Protein AF-A0A835MKN8-F1 (afdb_monomer_lite)

InterPro domains:
  IPR001580 Calreticulin/calnexin [PF00262] (221-288)
  IPR001580 Calreticulin/calnexin [PR00626] (231-253)
  IPR001580 Calreticulin/calnexin [PR00626] (269-288)
  IPR001580 Calreticulin/calnexin [PTHR11073] (221-288)
  IPR009033 Calreticulin/calnexin, P domain superfamily [G3DSA:2.10.250.10] (163-289)
  IPR009033 Calreticulin/calnexin, P domain superfamily [SSF63887] (222-288)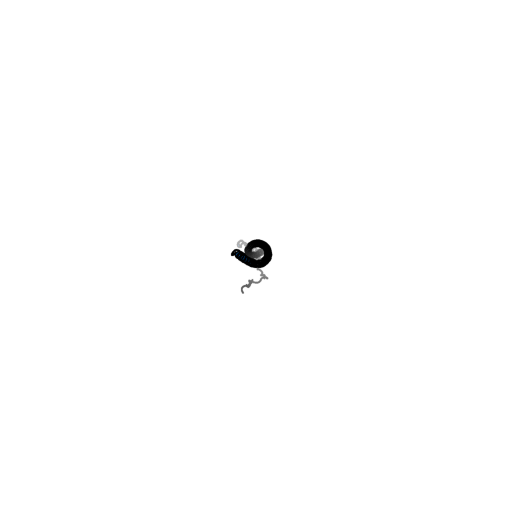

Structure (mmCIF, N/CA/C/O backbone):
data_AF-A0A835MKN8-F1
#
_entry.id   AF-A0A835MKN8-F1
#
loop_
_atom_site.group_PDB
_atom_site.id
_atom_site.type_symbol
_atom_site.label_atom_id
_atom_site.label_alt_id
_atom_site.label_comp_id
_atom_site.label_asym_id
_atom_site.label_entity_id
_atom_site.label_seq_id
_atom_site.pdbx_PDB_ins_code
_atom_site.Cartn_x
_atom_site.Cartn_y
_atom_site.Cartn_z
_atom_site.occupancy
_atom_site.B_iso_or_equiv
_atom_site.auth_seq_id
_atom_site.auth_comp_id
_atom_site.auth_asym_id
_atom_site.auth_atom_id
_atom_site.pdbx_PDB_model_num
ATOM 1 N N . MET A 1 1 ? 114.575 -7.502 -146.229 1.00 46.66 1 MET A N 1
ATOM 2 C CA . MET A 1 1 ? 113.787 -6.776 -145.218 1.00 46.66 1 MET A CA 1
ATOM 3 C C . MET A 1 1 ? 112.318 -7.205 -145.349 1.00 46.66 1 MET A C 1
ATOM 5 O O . MET A 1 1 ? 111.512 -6.412 -145.786 1.00 46.66 1 MET A O 1
ATOM 9 N N . LYS A 1 2 ? 111.875 -8.463 -145.201 1.00 49.78 2 LYS A N 1
ATOM 10 C CA . LYS A 1 2 ? 112.121 -9.486 -144.166 1.00 49.78 2 LYS A CA 1
ATOM 11 C C . LYS A 1 2 ? 112.073 -8.911 -142.747 1.00 49.78 2 LYS A C 1
ATOM 13 O O . LYS A 1 2 ? 113.048 -8.293 -142.332 1.00 49.78 2 LYS A O 1
ATOM 18 N N . LYS A 1 3 ? 110.995 -9.257 -142.036 1.00 49.88 3 LYS A N 1
ATOM 19 C CA . LYS A 1 3 ? 110.943 -9.537 -140.593 1.00 49.88 3 LYS A CA 1
ATOM 20 C C . LYS A 1 3 ? 110.836 -8.393 -139.573 1.00 49.88 3 LYS A C 1
ATOM 22 O O . LYS A 1 3 ? 110.810 -8.720 -138.404 1.00 49.88 3 LYS A O 1
ATOM 27 N N . ALA A 1 4 ? 110.739 -7.116 -139.963 1.00 48.16 4 ALA A N 1
ATOM 28 C CA . ALA A 1 4 ? 110.660 -6.009 -138.987 1.00 48.16 4 ALA A CA 1
ATOM 29 C C . ALA A 1 4 ? 109.377 -5.148 -139.022 1.00 48.16 4 ALA A C 1
ATOM 31 O O . ALA A 1 4 ? 109.157 -4.407 -138.076 1.00 48.16 4 ALA A O 1
ATOM 32 N N . SER A 1 5 ? 108.523 -5.222 -140.056 1.00 44.31 5 SER A N 1
ATOM 33 C CA . SER A 1 5 ? 107.293 -4.394 -140.111 1.00 44.31 5 SER A CA 1
ATOM 34 C C . SER A 1 5 ? 105.990 -5.196 -140.113 1.00 44.31 5 SER A C 1
ATOM 36 O O . SER A 1 5 ? 104.979 -4.689 -139.648 1.00 44.31 5 SER A O 1
ATOM 38 N N . GLU A 1 6 ? 106.005 -6.461 -140.553 1.00 50.16 6 GLU A N 1
ATOM 39 C CA . GLU A 1 6 ? 104.864 -7.375 -140.358 1.00 50.16 6 GLU A CA 1
ATOM 40 C C . GLU A 1 6 ? 104.667 -7.706 -138.870 1.00 50.16 6 GLU A C 1
ATOM 42 O O . GLU A 1 6 ? 103.528 -7.808 -138.447 1.00 50.16 6 GLU A O 1
ATOM 47 N N . GLU A 1 7 ? 105.739 -7.729 -138.061 1.00 49.19 7 GLU A N 1
ATOM 48 C CA . GLU A 1 7 ? 105.663 -7.756 -136.585 1.00 49.19 7 GLU A CA 1
ATOM 49 C C . GLU A 1 7 ? 105.171 -6.417 -135.985 1.00 49.19 7 GLU A C 1
ATOM 51 O O . GLU A 1 7 ? 104.648 -6.408 -134.876 1.00 49.19 7 GLU A O 1
ATOM 56 N N . CYS A 1 8 ? 105.280 -5.293 -136.714 1.00 45.94 8 CYS A N 1
ATOM 57 C CA . CYS A 1 8 ? 104.763 -3.982 -136.289 1.00 45.94 8 CYS A CA 1
ATOM 58 C C . CYS A 1 8 ? 103.252 -3.860 -136.545 1.00 45.94 8 CYS A C 1
ATOM 60 O O . CYS A 1 8 ? 102.532 -3.398 -135.670 1.00 45.94 8 CYS A O 1
ATOM 62 N N . HIS A 1 9 ? 102.756 -4.349 -137.687 1.00 48.44 9 HIS A N 1
ATOM 63 C CA . HIS A 1 9 ? 101.322 -4.316 -138.000 1.00 48.44 9 HIS A CA 1
ATOM 64 C C . HIS A 1 9 ? 100.514 -5.410 -137.288 1.00 48.44 9 HIS A C 1
ATOM 66 O O . HIS A 1 9 ? 99.382 -5.151 -136.901 1.00 48.44 9 HIS A O 1
ATOM 72 N N . THR A 1 10 ? 101.084 -6.592 -137.011 1.00 50.09 10 THR A N 1
ATOM 73 C CA . THR A 1 10 ? 100.416 -7.582 -136.141 1.00 50.09 10 THR A CA 1
ATOM 74 C C . THR A 1 10 ? 100.404 -7.140 -134.680 1.00 50.09 10 THR A C 1
ATOM 76 O O . THR A 1 10 ? 99.434 -7.405 -133.984 1.00 50.09 10 THR A O 1
ATOM 79 N N . SER A 1 11 ? 101.432 -6.414 -134.221 1.00 52.75 11 SER A N 1
ATOM 80 C CA . SER A 1 11 ? 101.431 -5.787 -132.893 1.00 52.75 11 SER A CA 1
ATOM 81 C C . SER A 1 11 ? 100.442 -4.617 -132.795 1.00 52.75 11 SER A C 1
ATOM 83 O O . SER A 1 11 ? 99.900 -4.397 -131.715 1.00 52.75 11 SER A O 1
ATOM 85 N N . GLU A 1 12 ? 100.211 -3.862 -133.876 1.00 56.34 12 GLU A N 1
ATOM 86 C CA . GLU A 1 12 ? 99.210 -2.783 -133.927 1.00 56.34 12 GLU A CA 1
ATOM 87 C C . GLU A 1 12 ? 97.776 -3.326 -134.007 1.00 56.34 12 GLU A C 1
ATOM 89 O O . GLU A 1 12 ? 96.928 -2.866 -133.250 1.00 56.34 12 GLU A O 1
ATOM 94 N N . ASP A 1 13 ? 97.502 -4.347 -134.824 1.00 60.56 13 ASP A N 1
ATOM 95 C CA . ASP A 1 13 ? 96.165 -4.957 -134.927 1.00 60.56 13 ASP A CA 1
ATOM 96 C C . ASP A 1 13 ? 95.780 -5.747 -133.662 1.00 60.56 13 ASP A C 1
ATOM 98 O O . ASP A 1 13 ? 94.630 -5.697 -133.219 1.00 60.56 13 ASP A O 1
ATOM 102 N N . GLU A 1 14 ? 96.732 -6.442 -133.026 1.00 66.00 14 GLU A N 1
ATOM 103 C CA . GLU A 1 14 ? 96.507 -7.067 -131.714 1.00 66.00 14 GLU A CA 1
ATOM 104 C C . GLU A 1 14 ? 96.304 -6.015 -130.612 1.00 66.00 14 GLU A C 1
ATOM 106 O O . GLU A 1 14 ? 95.504 -6.235 -129.701 1.00 66.00 14 GLU A O 1
ATOM 111 N N . SER A 1 15 ? 96.954 -4.849 -130.720 1.00 61.84 15 SER A N 1
ATOM 112 C CA . SER A 1 15 ? 96.739 -3.714 -129.814 1.00 61.84 15 SER A CA 1
ATOM 113 C C . SER A 1 15 ? 95.360 -3.078 -130.002 1.00 61.84 15 SER A C 1
ATOM 115 O O . SER A 1 15 ? 94.685 -2.815 -129.009 1.00 61.84 15 SER A O 1
ATOM 117 N N . ILE A 1 16 ? 94.910 -2.869 -131.244 1.00 69.62 16 ILE A N 1
ATOM 118 C CA . ILE A 1 16 ? 93.585 -2.303 -131.556 1.00 69.62 16 ILE A CA 1
ATOM 119 C C . ILE A 1 16 ? 92.481 -3.245 -131.076 1.00 69.62 16 ILE A C 1
ATOM 121 O O . ILE A 1 16 ? 91.539 -2.810 -130.421 1.00 69.62 16 ILE A O 1
ATOM 125 N N . LYS A 1 17 ? 92.616 -4.553 -131.317 1.00 74.81 17 LYS A N 1
ATOM 126 C CA . LYS A 1 17 ? 91.633 -5.541 -130.862 1.00 74.81 17 LYS A CA 1
ATOM 127 C C . LYS A 1 17 ? 91.570 -5.648 -129.338 1.00 74.81 17 LYS A C 1
ATOM 129 O O . LYS A 1 17 ? 90.487 -5.759 -128.774 1.00 74.81 17 LYS A O 1
ATOM 134 N N . ALA A 1 18 ? 92.717 -5.568 -128.662 1.00 75.81 18 ALA A N 1
ATOM 135 C CA . ALA A 1 18 ? 92.761 -5.499 -127.204 1.00 75.81 18 ALA A CA 1
ATOM 136 C C . ALA A 1 18 ? 92.119 -4.208 -126.662 1.00 75.81 18 ALA A C 1
ATOM 138 O O . ALA A 1 18 ? 91.500 -4.236 -125.598 1.00 75.81 18 ALA A O 1
ATOM 139 N N . GLU A 1 19 ? 92.236 -3.091 -127.386 1.00 73.94 19 GLU A N 1
ATOM 140 C CA . GLU A 1 19 ? 91.622 -1.807 -127.032 1.00 73.94 19 GLU A CA 1
ATOM 141 C C . GLU A 1 19 ? 90.098 -1.810 -127.257 1.00 73.94 19 GLU A C 1
ATOM 143 O O . GLU A 1 19 ? 89.351 -1.336 -126.397 1.00 73.94 19 GLU A O 1
ATOM 148 N N . GLU A 1 20 ? 89.619 -2.421 -128.344 1.00 79.12 20 GLU A N 1
ATOM 149 C CA . GLU A 1 20 ? 88.193 -2.639 -128.625 1.00 79.12 20 GLU A CA 1
ATOM 150 C C . GLU A 1 20 ? 87.549 -3.605 -127.622 1.00 79.12 20 GLU A C 1
ATOM 152 O O . GLU A 1 20 ? 86.511 -3.282 -127.042 1.00 79.12 20 GLU A O 1
ATOM 157 N N . ASP A 1 21 ? 88.190 -4.741 -127.330 1.00 81.75 21 ASP A N 1
ATOM 158 C CA . ASP A 1 21 ? 87.720 -5.682 -126.310 1.00 81.75 21 ASP A CA 1
ATOM 159 C C . ASP A 1 21 ? 87.693 -5.007 -124.927 1.00 81.75 21 ASP A C 1
ATOM 161 O O . ASP A 1 21 ? 86.718 -5.139 -124.182 1.00 81.75 21 ASP A O 1
ATOM 165 N N . ALA A 1 22 ? 88.717 -4.219 -124.577 1.00 81.69 22 ALA A N 1
ATOM 166 C CA . ALA A 1 22 ? 88.730 -3.441 -123.338 1.00 81.69 22 ALA A CA 1
ATOM 167 C C . ALA A 1 22 ? 87.601 -2.396 -123.293 1.00 81.69 22 ALA A C 1
ATOM 169 O O . ALA A 1 22 ? 86.980 -2.210 -122.241 1.00 81.69 22 ALA A O 1
ATOM 170 N N . ALA A 1 23 ? 87.295 -1.739 -124.416 1.00 83.06 23 ALA A N 1
ATOM 171 C CA . ALA A 1 23 ? 86.184 -0.798 -124.531 1.00 83.06 23 ALA A CA 1
ATOM 172 C C . ALA A 1 23 ? 84.820 -1.498 -124.404 1.00 83.06 23 ALA A C 1
ATOM 174 O O . ALA A 1 23 ? 83.933 -0.990 -123.711 1.00 83.06 23 ALA A O 1
ATOM 175 N N . GLU A 1 24 ? 84.656 -2.685 -124.989 1.00 84.44 24 GLU A N 1
ATOM 176 C CA . GLU A 1 24 ? 83.456 -3.507 -124.831 1.00 84.44 24 GLU A CA 1
ATOM 177 C C . GLU A 1 24 ? 83.260 -3.979 -123.389 1.00 84.44 24 GLU A C 1
ATOM 179 O O . GLU A 1 24 ? 82.151 -3.896 -122.854 1.00 84.44 24 GLU A O 1
ATOM 184 N N . TRP A 1 25 ? 84.317 -4.473 -122.740 1.00 89.38 25 TRP A N 1
ATOM 185 C CA . TRP A 1 25 ? 84.266 -4.882 -121.337 1.00 89.38 25 TRP A CA 1
ATOM 186 C C . TRP A 1 25 ? 83.960 -3.703 -120.427 1.00 89.38 25 TRP A C 1
ATOM 188 O O . TRP A 1 25 ? 83.151 -3.841 -119.511 1.00 89.38 25 TRP A O 1
ATOM 198 N N . LYS A 1 26 ? 84.531 -2.531 -120.713 1.00 90.19 26 LYS A N 1
ATOM 199 C CA . LYS A 1 26 ? 84.214 -1.291 -120.009 1.00 90.19 26 LYS A CA 1
ATOM 200 C C . LYS A 1 26 ? 82.749 -0.897 -120.192 1.00 90.19 26 LYS A C 1
ATOM 202 O O . LYS A 1 26 ? 82.091 -0.601 -119.205 1.00 90.19 26 LYS A O 1
ATOM 207 N N . TRP A 1 27 ? 82.201 -0.965 -121.404 1.00 91.12 27 TRP A N 1
ATOM 208 C CA . TRP A 1 27 ? 80.787 -0.660 -121.655 1.00 91.12 27 TRP A CA 1
ATOM 209 C C . TRP A 1 27 ? 79.835 -1.660 -120.979 1.00 91.12 27 TRP A C 1
ATOM 211 O O . TRP A 1 27 ? 78.861 -1.248 -120.344 1.00 91.12 27 TRP A O 1
ATOM 221 N N . LYS A 1 28 ? 80.128 -2.967 -121.051 1.00 90.50 28 LYS A N 1
ATOM 222 C CA . LYS A 1 28 ? 79.367 -4.027 -120.358 1.00 90.50 28 LYS A CA 1
ATOM 223 C C . LYS A 1 28 ? 79.435 -3.848 -118.840 1.00 90.50 28 LYS A C 1
ATOM 225 O O . LYS A 1 28 ? 78.413 -3.960 -118.166 1.00 90.50 28 LYS A O 1
ATOM 230 N N . TYR A 1 29 ? 80.613 -3.518 -118.312 1.00 90.06 29 TYR A N 1
ATOM 231 C CA . TYR A 1 29 ? 80.810 -3.177 -116.906 1.00 90.06 29 TYR A CA 1
ATOM 232 C C . TYR A 1 29 ? 80.009 -1.929 -116.520 1.00 90.06 29 TYR A C 1
ATOM 234 O O . TYR A 1 29 ? 79.271 -1.964 -115.542 1.00 90.06 29 TYR A O 1
ATOM 242 N N . ASP A 1 30 ? 80.060 -0.864 -117.318 1.00 90.50 30 ASP A N 1
ATOM 243 C CA . ASP A 1 30 ? 79.319 0.375 -117.072 1.00 90.50 30 ASP A CA 1
ATOM 244 C C . ASP A 1 30 ? 77.797 0.155 -117.105 1.00 90.50 30 ASP A C 1
ATOM 246 O O . ASP A 1 30 ? 77.065 0.768 -116.324 1.00 90.50 30 ASP A O 1
ATOM 250 N N . ILE A 1 31 ? 77.294 -0.734 -117.972 1.00 90.81 31 ILE A N 1
ATOM 251 C CA . ILE A 1 31 ? 75.887 -1.163 -117.969 1.00 90.81 31 ILE A CA 1
ATOM 252 C C . ILE A 1 31 ? 75.557 -1.951 -116.708 1.00 90.81 31 ILE A C 1
ATOM 254 O O . ILE A 1 31 ? 74.609 -1.584 -116.017 1.00 90.81 31 ILE A O 1
ATOM 258 N N . ALA A 1 32 ? 76.340 -2.975 -116.372 1.00 90.38 32 ALA A N 1
ATOM 259 C CA . ALA A 1 32 ? 76.108 -3.793 -115.186 1.00 90.38 32 ALA A CA 1
ATOM 260 C C . ALA A 1 32 ? 76.163 -2.951 -113.899 1.00 90.38 32 ALA A C 1
ATOM 262 O O . ALA A 1 32 ? 75.318 -3.099 -113.017 1.00 90.38 32 ALA A O 1
ATOM 263 N N . VAL A 1 33 ? 77.097 -2.001 -113.800 1.00 92.50 33 VAL A N 1
ATOM 264 C CA . VAL A 1 33 ? 77.178 -1.035 -112.694 1.00 92.50 33 VAL A CA 1
ATOM 265 C C . VAL A 1 33 ? 75.938 -0.142 -112.656 1.00 92.50 33 VAL A C 1
ATOM 267 O O . VAL A 1 33 ? 75.388 0.105 -111.585 1.00 92.50 33 VAL A O 1
ATOM 270 N N . ARG A 1 34 ? 75.446 0.331 -113.806 1.00 90.75 34 ARG A N 1
ATOM 271 C CA . ARG A 1 34 ? 74.228 1.153 -113.864 1.00 90.75 34 ARG A CA 1
ATOM 272 C C . ARG A 1 34 ? 72.979 0.367 -113.465 1.00 90.75 34 ARG A C 1
ATOM 274 O O . ARG A 1 34 ? 72.159 0.889 -112.715 1.00 90.75 34 ARG A O 1
ATOM 281 N N . GLU A 1 35 ? 72.837 -0.869 -113.928 1.00 92.50 35 GLU A N 1
ATOM 282 C CA . GLU A 1 35 ? 71.707 -1.747 -113.606 1.00 92.50 35 GLU A CA 1
ATOM 283 C C . GLU A 1 35 ? 71.718 -2.184 -112.142 1.00 92.50 35 GLU A C 1
ATOM 285 O O . GLU A 1 35 ? 70.685 -2.117 -111.478 1.00 92.50 35 GLU A O 1
ATOM 290 N N . THR A 1 36 ? 72.881 -2.556 -111.604 1.00 90.75 36 THR A N 1
ATOM 291 C CA . THR A 1 36 ? 73.035 -2.881 -110.176 1.00 90.75 36 THR A CA 1
ATOM 292 C C . THR A 1 36 ? 72.774 -1.664 -109.298 1.00 90.75 36 THR A C 1
ATOM 294 O O . THR A 1 36 ? 72.072 -1.785 -108.295 1.00 90.75 36 THR A O 1
ATOM 297 N N . LYS A 1 37 ? 73.235 -0.472 -109.698 1.00 94.25 37 LYS A N 1
ATOM 298 C CA . LYS A 1 37 ? 72.910 0.787 -109.015 1.00 94.25 37 LYS A CA 1
ATOM 299 C C . LYS A 1 37 ? 71.408 1.080 -109.052 1.00 94.25 37 LYS A C 1
ATOM 301 O O . LYS A 1 37 ? 70.838 1.401 -108.015 1.00 94.25 37 LYS A O 1
ATOM 306 N N . ALA A 1 38 ? 70.753 0.909 -110.201 1.00 91.62 38 ALA A N 1
ATOM 307 C CA . ALA A 1 38 ? 69.307 1.095 -110.334 1.00 91.62 38 ALA A CA 1
ATOM 308 C C . ALA A 1 38 ? 68.500 0.054 -109.535 1.00 91.62 38 ALA A C 1
ATOM 310 O O . ALA A 1 38 ? 67.452 0.374 -108.975 1.00 91.62 38 ALA A O 1
ATOM 311 N N . ALA A 1 39 ? 68.972 -1.193 -109.457 1.00 91.62 39 ALA A N 1
ATOM 312 C CA . ALA A 1 39 ? 68.369 -2.234 -108.630 1.00 91.62 39 ALA A CA 1
ATOM 313 C C . ALA A 1 39 ? 68.530 -1.923 -107.135 1.00 91.62 39 ALA A C 1
ATOM 315 O O . ALA A 1 39 ? 67.555 -2.009 -106.393 1.00 91.62 39 ALA A O 1
ATOM 316 N N . LEU A 1 40 ? 69.721 -1.493 -106.708 1.00 92.94 40 LEU A N 1
ATOM 317 C CA . LEU A 1 40 ? 69.994 -1.080 -105.331 1.00 92.94 40 LEU A CA 1
ATOM 318 C C . LEU A 1 40 ? 69.137 0.124 -104.930 1.00 92.94 40 LEU A C 1
ATOM 320 O O . LEU A 1 40 ? 68.564 0.125 -103.847 1.00 92.94 40 LEU A O 1
ATOM 324 N N . GLU A 1 41 ? 68.976 1.107 -105.816 1.00 93.19 41 GLU A N 1
ATOM 325 C CA . GLU A 1 41 ? 68.104 2.262 -105.593 1.00 93.19 41 GLU A CA 1
ATOM 326 C C . GLU A 1 41 ? 66.625 1.858 -105.485 1.00 93.19 41 GLU A C 1
ATOM 328 O O . GLU A 1 41 ? 65.920 2.315 -104.588 1.00 93.19 41 GLU A O 1
ATOM 333 N N . LYS A 1 42 ? 66.140 0.941 -106.334 1.00 93.62 42 LYS A N 1
ATOM 334 C CA . LYS A 1 42 ? 64.782 0.381 -106.202 1.00 93.62 42 LYS A CA 1
ATOM 335 C C . LYS A 1 42 ? 64.594 -0.358 -104.878 1.00 93.62 42 LYS A C 1
ATOM 337 O O . LYS A 1 42 ? 63.565 -0.168 -104.237 1.00 93.62 42 LYS A O 1
ATOM 342 N N . VAL A 1 43 ? 65.568 -1.168 -104.462 1.00 93.31 43 VAL A N 1
ATOM 343 C CA . VAL A 1 43 ? 65.533 -1.884 -103.177 1.00 93.31 43 VAL A CA 1
ATOM 344 C C . VAL A 1 43 ? 65.540 -0.898 -102.008 1.00 93.31 43 VAL A C 1
ATOM 346 O O . VAL A 1 43 ? 64.722 -1.041 -101.106 1.00 93.31 43 VAL A O 1
ATOM 349 N N . ALA A 1 44 ? 66.381 0.138 -102.046 1.00 92.62 44 ALA A N 1
ATOM 350 C CA . ALA A 1 44 ? 66.415 1.187 -101.029 1.00 92.62 44 ALA A CA 1
ATOM 351 C C . ALA A 1 44 ? 65.079 1.944 -100.944 1.00 92.62 44 ALA A C 1
ATOM 353 O O . ALA A 1 44 ? 64.551 2.128 -99.851 1.00 92.62 44 ALA A O 1
ATOM 354 N N . ASN A 1 45 ? 64.483 2.295 -102.087 1.00 92.62 45 ASN A N 1
ATOM 355 C CA . ASN A 1 45 ? 63.177 2.955 -102.150 1.00 92.62 45 ASN A CA 1
ATOM 356 C C . ASN A 1 45 ? 62.043 2.066 -101.615 1.00 92.62 45 ASN A C 1
ATOM 358 O O . ASN A 1 45 ? 61.137 2.555 -100.940 1.00 92.62 45 ASN A O 1
ATOM 362 N N . VAL A 1 46 ? 62.066 0.762 -101.915 1.00 93.50 46 VAL A N 1
ATOM 363 C CA . VAL A 1 46 ? 61.102 -0.199 -101.357 1.00 93.50 46 VAL A CA 1
ATOM 364 C C . VAL A 1 46 ? 61.294 -0.317 -99.847 1.00 93.50 46 VAL A C 1
ATOM 366 O O . VAL A 1 46 ? 60.311 -0.203 -99.125 1.00 93.50 46 VAL A O 1
ATOM 369 N N . GLN A 1 47 ? 62.534 -0.452 -99.370 1.00 94.19 47 GLN A N 1
ATOM 370 C CA . GLN A 1 47 ? 62.840 -0.523 -97.941 1.00 94.19 47 GLN A CA 1
ATOM 371 C C . GLN A 1 47 ? 62.401 0.745 -97.196 1.00 94.19 47 GLN A C 1
ATOM 373 O O . GLN A 1 47 ? 61.845 0.672 -96.103 1.00 94.19 47 GLN A O 1
ATOM 378 N N . GLU A 1 48 ? 62.623 1.921 -97.782 1.00 93.19 48 GLU A N 1
ATOM 379 C CA . GLU A 1 48 ? 62.190 3.190 -97.204 1.00 93.19 48 GLU A CA 1
ATOM 380 C C . GLU A 1 48 ? 60.659 3.266 -97.120 1.00 93.19 48 GLU A C 1
ATOM 382 O O . GLU A 1 48 ? 60.119 3.679 -96.094 1.00 93.19 48 GLU A O 1
ATOM 387 N N . ARG A 1 49 ? 59.944 2.824 -98.164 1.00 93.38 49 ARG A N 1
ATOM 388 C CA . ARG A 1 49 ? 58.475 2.745 -98.150 1.00 93.38 49 ARG A CA 1
ATOM 389 C C . ARG A 1 49 ? 57.967 1.774 -97.092 1.00 93.38 49 ARG A C 1
ATOM 391 O O . ARG A 1 49 ? 57.088 2.153 -96.326 1.00 93.38 49 ARG A O 1
ATOM 398 N N . THR A 1 50 ? 58.538 0.573 -96.999 1.00 93.19 50 THR A N 1
ATOM 399 C CA . THR A 1 50 ? 58.133 -0.401 -95.977 1.00 93.19 50 THR A CA 1
ATOM 400 C C . THR A 1 50 ? 58.413 0.117 -94.572 1.00 93.19 50 THR A C 1
ATOM 402 O O . THR A 1 50 ? 57.554 -0.017 -93.711 1.00 93.19 50 THR A O 1
ATOM 405 N N . ASN A 1 51 ? 59.556 0.777 -94.349 1.00 94.50 51 ASN A N 1
ATOM 406 C CA . ASN A 1 51 ? 59.885 1.386 -93.058 1.00 94.50 51 ASN A CA 1
ATOM 407 C C . ASN A 1 51 ? 58.901 2.508 -92.688 1.00 94.50 51 ASN A C 1
ATOM 409 O O . ASN A 1 51 ? 58.492 2.624 -91.535 1.00 94.50 51 ASN A O 1
ATOM 413 N N . LYS A 1 52 ? 58.496 3.334 -93.661 1.00 95.69 52 LYS A N 1
ATOM 414 C CA . LYS A 1 52 ? 57.469 4.367 -93.454 1.00 95.69 52 LYS A CA 1
ATOM 415 C C . LYS A 1 52 ? 56.116 3.745 -93.114 1.00 95.69 52 LYS A C 1
ATOM 417 O O . LYS A 1 52 ? 55.462 4.198 -92.183 1.00 95.69 52 LYS A O 1
ATOM 422 N N . GLU A 1 53 ? 55.706 2.701 -93.831 1.00 94.25 53 GLU A N 1
ATOM 423 C CA . GLU A 1 53 ? 54.459 1.985 -93.544 1.00 94.25 53 GLU A CA 1
ATOM 424 C C . GLU A 1 53 ? 54.472 1.321 -92.158 1.00 94.25 53 GLU A C 1
ATOM 426 O O . GLU A 1 53 ? 53.463 1.379 -91.455 1.00 94.25 53 GLU A O 1
ATOM 431 N N . THR A 1 54 ? 55.591 0.727 -91.726 1.00 93.56 54 THR A N 1
ATOM 432 C CA . THR A 1 54 ? 55.716 0.170 -90.368 1.00 93.56 54 THR A CA 1
ATOM 433 C C . THR A 1 54 ? 55.676 1.260 -89.308 1.00 93.56 54 THR A C 1
ATOM 435 O O . THR A 1 54 ? 54.954 1.100 -88.329 1.00 93.56 54 THR A O 1
ATOM 438 N N . GLN A 1 55 ? 56.362 2.387 -89.529 1.00 95.50 55 GLN A N 1
ATOM 439 C CA . GLN A 1 55 ? 56.340 3.523 -88.606 1.00 95.50 55 GLN A CA 1
ATOM 440 C C . GLN A 1 55 ? 54.918 4.064 -88.426 1.00 95.50 55 GLN A C 1
ATOM 442 O O . GLN A 1 55 ? 54.469 4.224 -87.300 1.00 95.50 55 GLN A O 1
ATOM 447 N N . LEU A 1 56 ? 54.168 4.253 -89.517 1.00 95.50 56 LEU A N 1
ATOM 448 C CA . LEU A 1 56 ? 52.777 4.716 -89.451 1.00 95.50 56 LEU A CA 1
ATOM 449 C C . LEU A 1 56 ? 51.867 3.744 -88.689 1.00 95.50 56 LEU A C 1
ATOM 451 O O . LEU A 1 56 ? 50.986 4.182 -87.954 1.00 95.50 56 LEU A O 1
ATOM 455 N N . ARG A 1 57 ? 52.068 2.428 -88.847 1.00 95.12 57 ARG A N 1
ATOM 456 C CA . ARG A 1 57 ? 51.318 1.421 -88.078 1.00 95.12 57 ARG A CA 1
ATOM 457 C C . ARG A 1 57 ? 51.671 1.461 -86.595 1.00 95.12 57 ARG A C 1
ATOM 459 O O . ARG A 1 57 ? 50.774 1.360 -85.765 1.00 95.12 57 ARG A O 1
ATOM 466 N N . GLU A 1 58 ? 52.951 1.598 -86.259 1.00 96.00 58 GLU A N 1
ATOM 467 C CA . GLU A 1 58 ? 53.385 1.741 -84.868 1.00 96.00 58 GLU A CA 1
ATOM 468 C C . GLU A 1 58 ? 52.848 3.026 -84.237 1.00 96.00 58 GLU A C 1
ATOM 470 O O . GLU A 1 58 ? 52.356 2.981 -83.113 1.00 96.00 58 GLU A O 1
ATOM 475 N N . ASP A 1 59 ? 52.899 4.147 -84.956 1.00 95.62 59 ASP A N 1
ATOM 476 C CA . ASP A 1 59 ? 52.386 5.435 -84.489 1.00 95.62 59 ASP A CA 1
ATOM 477 C C . ASP A 1 59 ? 50.868 5.377 -84.277 1.00 95.62 59 ASP A C 1
ATOM 479 O O . ASP A 1 59 ? 50.390 5.803 -83.226 1.00 95.62 59 ASP A O 1
ATOM 483 N N . ALA A 1 60 ? 50.125 4.751 -85.198 1.00 96.19 60 ALA A N 1
ATOM 484 C CA . ALA A 1 60 ? 48.689 4.520 -85.044 1.00 96.19 60 ALA A CA 1
ATOM 485 C C . ALA A 1 60 ? 48.371 3.665 -83.805 1.00 96.19 60 ALA A C 1
ATOM 487 O O . ALA A 1 60 ? 47.514 4.029 -83.004 1.00 96.19 60 ALA A O 1
ATOM 488 N N . LEU A 1 61 ? 49.102 2.565 -83.587 1.00 96.75 61 LEU A N 1
ATOM 489 C CA . LEU A 1 61 ? 48.924 1.736 -82.390 1.00 96.75 61 LEU A CA 1
ATOM 490 C C . LEU A 1 61 ? 49.265 2.506 -81.107 1.00 96.75 61 LEU A C 1
ATOM 492 O O . LEU A 1 61 ? 48.549 2.393 -80.114 1.00 96.75 61 LEU A O 1
ATOM 496 N N . ARG A 1 62 ? 50.347 3.296 -81.101 1.00 97.31 62 ARG A N 1
ATOM 497 C CA . ARG A 1 62 ? 50.719 4.138 -79.950 1.00 97.31 62 ARG A CA 1
ATOM 498 C C . ARG A 1 62 ? 49.627 5.154 -79.632 1.00 97.31 62 ARG A C 1
ATOM 500 O O . ARG A 1 62 ? 49.332 5.353 -78.455 1.00 97.31 62 ARG A O 1
ATOM 507 N N . GLU A 1 63 ? 49.030 5.767 -80.649 1.00 96.38 63 GLU A N 1
ATOM 508 C CA . GLU A 1 63 ? 47.922 6.708 -80.489 1.00 96.38 63 GLU A CA 1
ATOM 509 C C . GLU A 1 63 ? 46.669 6.017 -79.932 1.00 96.38 63 GLU A C 1
ATOM 511 O O . GLU A 1 63 ? 46.085 6.510 -78.966 1.00 96.38 63 GLU A O 1
ATOM 516 N N . GLU A 1 64 ? 46.307 4.835 -80.440 1.00 96.94 64 GLU A N 1
ATOM 517 C CA . GLU A 1 64 ? 45.199 4.033 -79.901 1.00 96.94 64 GLU A CA 1
ATOM 518 C C . GLU A 1 64 ? 45.421 3.662 -78.426 1.00 96.94 64 GLU A C 1
ATOM 520 O O . GLU A 1 64 ? 44.530 3.855 -77.593 1.00 96.94 64 GLU A O 1
ATOM 525 N N . PHE A 1 65 ? 46.620 3.188 -78.067 1.00 97.62 65 PHE A N 1
ATOM 526 C CA . PHE A 1 65 ? 46.966 2.895 -76.673 1.00 97.62 65 PHE A CA 1
ATOM 527 C C . PHE A 1 65 ? 46.927 4.148 -75.800 1.00 97.62 65 PHE A C 1
ATOM 529 O O . PHE A 1 65 ? 46.429 4.090 -74.676 1.00 97.62 65 PHE A O 1
ATOM 536 N N . SER A 1 66 ? 47.423 5.279 -76.304 1.00 97.12 66 SER A N 1
ATOM 537 C CA . SER A 1 66 ? 47.388 6.551 -75.585 1.00 97.12 66 SER A CA 1
ATOM 538 C C . SER A 1 66 ? 45.952 7.017 -75.348 1.00 97.12 66 SER A C 1
ATOM 540 O O . SER A 1 66 ? 45.615 7.379 -74.222 1.00 97.12 66 SER A O 1
ATOM 542 N N . SER A 1 67 ? 45.085 6.933 -76.359 1.00 96.81 67 SER A N 1
ATOM 543 C CA . SER A 1 67 ? 43.659 7.248 -76.239 1.00 96.81 67 SER A CA 1
ATOM 544 C C . SER A 1 67 ? 42.970 6.343 -75.214 1.00 96.81 67 SER A C 1
ATOM 546 O O . SER A 1 67 ? 42.277 6.823 -74.314 1.00 96.81 67 SER A O 1
ATOM 548 N N . HIS A 1 68 ? 43.227 5.032 -75.278 1.00 97.94 68 HIS A N 1
ATOM 549 C CA . HIS A 1 68 ? 42.674 4.075 -74.325 1.00 97.94 68 HIS A CA 1
ATOM 550 C C . HIS A 1 68 ? 43.163 4.331 -72.889 1.00 97.94 68 HIS A C 1
ATOM 552 O O . HIS A 1 68 ? 42.378 4.216 -71.946 1.00 97.94 68 HIS A O 1
ATOM 558 N N . LEU A 1 69 ? 44.434 4.706 -72.699 1.00 97.44 69 LEU A N 1
ATOM 559 C CA . LEU A 1 69 ? 44.973 5.070 -71.385 1.00 97.44 69 LEU A CA 1
ATOM 560 C C . LEU A 1 69 ? 44.247 6.278 -70.791 1.00 97.44 69 LEU A C 1
ATOM 562 O O . LEU A 1 69 ? 43.835 6.202 -69.637 1.00 97.44 69 LEU A O 1
ATOM 566 N N . VAL A 1 70 ? 44.004 7.332 -71.575 1.00 97.44 70 VAL A N 1
ATOM 567 C CA . VAL A 1 70 ? 43.266 8.520 -71.108 1.00 97.44 70 VAL A CA 1
ATOM 568 C C . VAL A 1 70 ? 41.849 8.152 -70.660 1.00 97.44 70 VAL A C 1
ATOM 570 O O . VAL A 1 70 ? 41.425 8.539 -69.571 1.00 97.44 70 VAL A O 1
ATOM 573 N N . VAL A 1 71 ? 41.131 7.330 -71.436 1.00 97.88 71 VAL A N 1
ATOM 574 C CA . VAL A 1 71 ? 39.787 6.857 -71.051 1.00 97.88 71 VAL A CA 1
ATOM 575 C C . VAL A 1 71 ? 39.831 6.072 -69.736 1.00 97.88 71 VAL A C 1
ATOM 577 O O . VAL A 1 71 ? 38.982 6.272 -68.867 1.00 97.88 71 VAL A O 1
ATOM 580 N N . LYS A 1 72 ? 40.828 5.198 -69.547 1.00 98.00 72 LYS A N 1
ATOM 581 C CA . LYS A 1 72 ? 40.988 4.445 -68.293 1.00 98.00 72 LYS A CA 1
ATOM 582 C C . LYS A 1 72 ? 41.385 5.321 -67.115 1.00 98.00 72 LYS A C 1
ATOM 584 O O . LYS A 1 72 ? 40.886 5.090 -66.016 1.00 98.00 72 LYS A O 1
ATOM 589 N N . GLU A 1 73 ? 42.217 6.333 -67.322 1.00 97.88 73 GLU A N 1
ATOM 590 C CA . GLU A 1 73 ? 42.524 7.328 -66.297 1.00 97.88 73 GLU A CA 1
ATOM 591 C C . GLU A 1 73 ? 41.267 8.087 -65.861 1.00 97.88 73 GLU A C 1
ATOM 593 O O . GLU A 1 73 ? 41.057 8.282 -64.664 1.00 97.88 73 GLU A O 1
ATOM 598 N N . ASP A 1 74 ? 40.393 8.458 -66.796 1.00 97.69 74 ASP A N 1
ATOM 599 C CA . ASP A 1 74 ? 39.133 9.130 -66.477 1.00 97.69 74 ASP A CA 1
ATOM 600 C C . ASP A 1 74 ? 38.127 8.196 -65.783 1.00 97.69 74 ASP A C 1
ATOM 602 O O . ASP A 1 74 ? 37.504 8.595 -64.795 1.00 97.69 74 ASP A O 1
ATOM 606 N N . GLU A 1 75 ? 38.031 6.926 -66.199 1.00 98.12 75 GLU A N 1
ATOM 607 C CA . GLU A 1 75 ? 37.268 5.898 -65.473 1.00 98.12 75 GLU A CA 1
ATOM 608 C C . GLU A 1 75 ? 37.781 5.713 -64.033 1.00 98.12 75 GLU A C 1
ATOM 610 O O . GLU A 1 75 ? 36.982 5.547 -63.107 1.00 98.12 75 GLU A O 1
ATOM 615 N N . ILE A 1 76 ? 39.103 5.731 -63.826 1.00 97.69 76 ILE A N 1
ATOM 616 C CA . ILE A 1 76 ? 39.725 5.631 -62.498 1.00 97.69 76 ILE A CA 1
ATOM 617 C C . ILE A 1 76 ? 39.385 6.863 -61.658 1.00 97.69 76 ILE A C 1
ATOM 619 O O . ILE A 1 76 ? 38.961 6.709 -60.515 1.00 97.69 76 ILE A O 1
ATOM 623 N N . LYS A 1 77 ? 39.506 8.076 -62.213 1.00 98.19 77 LYS A N 1
ATOM 624 C CA . LYS A 1 77 ? 39.143 9.318 -61.507 1.00 98.19 77 LYS A CA 1
ATOM 625 C C . LYS A 1 77 ? 37.681 9.305 -61.066 1.00 98.19 77 LYS A C 1
ATOM 627 O O . LYS A 1 77 ? 37.384 9.673 -59.934 1.00 98.19 77 LYS A O 1
ATOM 632 N N . GLU A 1 78 ? 36.771 8.872 -61.935 1.00 98.06 78 GLU A N 1
ATOM 633 C CA . GLU A 1 78 ? 35.346 8.771 -61.608 1.00 98.06 78 GLU A CA 1
ATOM 634 C C . GLU A 1 78 ? 35.082 7.734 -60.507 1.00 98.06 78 GLU A C 1
ATOM 636 O O . GLU A 1 78 ? 34.342 8.004 -59.559 1.00 98.06 78 GLU A O 1
ATOM 641 N N . LYS A 1 79 ? 35.725 6.560 -60.570 1.00 98.19 79 LYS A N 1
ATOM 642 C CA . LYS A 1 79 ? 35.627 5.551 -59.503 1.00 98.19 79 LYS A CA 1
ATOM 643 C C . LYS A 1 79 ? 36.193 6.059 -58.177 1.00 98.19 79 LYS A C 1
ATOM 645 O O . LYS A 1 79 ? 35.562 5.830 -57.150 1.00 98.19 79 LYS A O 1
ATOM 650 N N . ASN A 1 80 ? 37.310 6.785 -58.195 1.00 97.88 80 ASN A N 1
ATOM 651 C CA . ASN A 1 80 ? 37.897 7.379 -56.993 1.00 97.88 80 ASN A CA 1
ATOM 652 C C . ASN A 1 80 ? 36.935 8.377 -56.337 1.00 97.88 80 ASN A C 1
ATOM 654 O O . ASN A 1 80 ? 36.679 8.261 -55.145 1.00 97.88 80 ASN A O 1
ATOM 658 N N . LYS A 1 81 ? 36.290 9.260 -57.112 1.00 98.31 81 LYS A N 1
ATOM 659 C CA . LYS A 1 81 ? 35.260 10.175 -56.580 1.00 98.31 81 LYS A CA 1
ATOM 660 C C . LYS A 1 81 ? 34.089 9.434 -55.934 1.00 98.31 81 LYS A C 1
ATOM 662 O O . LYS A 1 81 ? 33.579 9.853 -54.899 1.00 98.31 81 LYS A O 1
ATOM 667 N N . ARG A 1 82 ? 33.641 8.324 -56.536 1.00 98.38 82 ARG A N 1
ATOM 668 C CA . ARG A 1 82 ? 32.570 7.491 -55.959 1.00 98.38 82 ARG A CA 1
ATOM 669 C C . ARG A 1 82 ? 32.998 6.826 -54.655 1.00 98.38 82 ARG A C 1
ATOM 671 O O . ARG A 1 82 ? 32.180 6.736 -53.743 1.00 98.38 82 ARG A O 1
ATOM 678 N N . ILE A 1 83 ? 34.249 6.375 -54.570 1.00 98.19 83 ILE A N 1
ATOM 679 C CA . ILE A 1 83 ? 34.828 5.815 -53.343 1.00 98.19 83 ILE A CA 1
ATOM 680 C C . ILE A 1 83 ? 34.883 6.893 -52.257 1.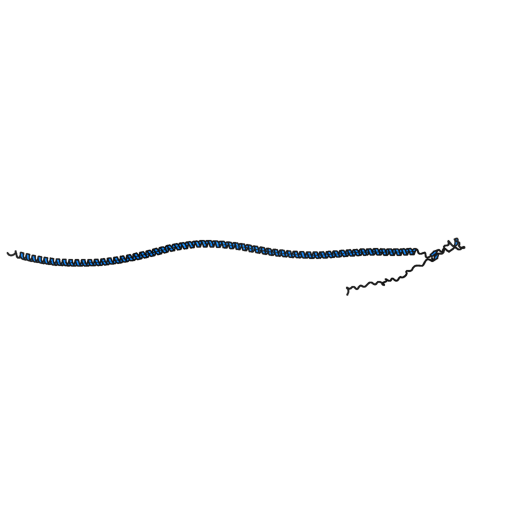00 98.19 83 ILE A C 1
ATOM 682 O O . ILE A 1 83 ? 34.335 6.674 -51.184 1.00 98.19 83 ILE A O 1
ATOM 686 N N . GLU A 1 84 ? 35.421 8.075 -52.560 1.00 98.12 84 GLU A N 1
ATOM 687 C CA . GLU A 1 84 ? 35.491 9.204 -51.620 1.00 98.12 84 GLU A CA 1
ATOM 688 C C . GLU A 1 84 ? 34.101 9.604 -51.096 1.00 98.12 84 GLU A C 1
ATOM 690 O O . GLU A 1 84 ? 33.912 9.817 -49.897 1.00 98.12 84 GLU A O 1
ATOM 695 N N . TYR A 1 85 ? 33.094 9.655 -51.975 1.00 98.19 85 TYR A N 1
ATOM 696 C CA . TYR A 1 85 ? 31.713 9.921 -51.570 1.00 98.19 85 TYR A CA 1
ATOM 697 C C . TYR A 1 85 ? 31.169 8.838 -50.629 1.00 98.19 85 TYR A C 1
ATOM 699 O O . TYR A 1 85 ? 30.589 9.153 -49.589 1.00 98.19 85 TYR A O 1
ATOM 707 N N . ALA A 1 86 ? 31.379 7.561 -50.961 1.00 98.06 86 ALA A N 1
ATOM 708 C CA . ALA A 1 86 ? 30.942 6.452 -50.121 1.00 98.06 86 ALA A CA 1
ATOM 709 C C . ALA A 1 86 ? 31.644 6.462 -48.753 1.00 98.06 86 ALA A C 1
ATOM 711 O O . ALA A 1 86 ? 30.992 6.251 -47.731 1.00 98.06 86 ALA A O 1
ATOM 712 N N . GLU A 1 87 ? 32.942 6.763 -48.710 1.00 98.12 87 GLU A N 1
ATOM 713 C CA . GLU A 1 87 ? 33.707 6.933 -47.473 1.00 98.12 87 GLU A CA 1
ATOM 714 C C . GLU A 1 87 ? 33.154 8.087 -46.626 1.00 98.12 87 GLU A C 1
ATOM 716 O O . GLU A 1 87 ? 32.950 7.934 -45.418 1.00 98.12 87 GLU A O 1
ATOM 721 N N . HIS A 1 88 ? 32.816 9.219 -47.246 1.00 98.38 88 HIS A N 1
ATOM 722 C CA . HIS A 1 88 ? 32.179 10.331 -46.547 1.00 98.38 88 HIS A CA 1
ATOM 723 C C . HIS A 1 88 ? 30.800 9.954 -45.970 1.00 98.38 88 HIS A C 1
ATOM 725 O O . HIS A 1 88 ? 30.509 10.238 -44.803 1.00 98.38 88 HIS A O 1
ATOM 731 N N . CYS A 1 89 ? 29.968 9.237 -46.728 1.00 98.19 89 CYS A N 1
ATOM 732 C CA . CYS A 1 89 ? 28.696 8.715 -46.222 1.00 98.19 89 CYS A CA 1
ATOM 733 C C . CYS A 1 89 ? 28.901 7.739 -45.054 1.00 98.19 89 CYS A C 1
ATOM 735 O O . CYS A 1 89 ? 28.208 7.836 -44.041 1.00 98.19 89 CYS A O 1
ATOM 737 N N . LEU A 1 90 ? 29.879 6.832 -45.156 1.00 98.12 90 LEU A N 1
ATOM 738 C CA . LEU A 1 90 ? 30.210 5.882 -44.093 1.00 98.12 90 LEU A CA 1
ATOM 739 C C . LEU A 1 90 ? 30.675 6.590 -42.820 1.00 98.12 90 LEU A C 1
ATOM 741 O O . LEU A 1 90 ? 30.258 6.215 -41.727 1.00 98.12 90 LEU A O 1
ATOM 745 N N . THR A 1 91 ? 31.523 7.614 -42.928 1.00 98.25 91 THR A N 1
ATOM 746 C CA . THR A 1 91 ? 31.948 8.392 -41.752 1.00 98.25 91 THR A CA 1
ATOM 747 C C . THR A 1 91 ? 30.774 9.089 -41.073 1.00 98.25 91 THR A C 1
ATOM 749 O O . THR A 1 91 ? 30.662 9.016 -39.850 1.00 98.25 91 THR A O 1
ATOM 752 N N . THR A 1 92 ? 29.860 9.676 -41.848 1.00 98.38 92 THR A N 1
ATOM 753 C CA . THR A 1 92 ? 28.649 10.320 -41.318 1.00 98.38 92 THR A CA 1
ATOM 754 C C . THR A 1 92 ? 27.761 9.320 -40.578 1.00 98.38 92 THR A C 1
ATOM 756 O O . THR A 1 92 ? 27.455 9.522 -39.403 1.00 98.38 92 THR A O 1
ATOM 759 N N . LEU A 1 93 ? 27.430 8.191 -41.212 1.00 98.44 93 LEU A N 1
ATOM 760 C CA . LEU A 1 93 ? 26.606 7.146 -40.596 1.00 98.44 93 LEU A CA 1
ATOM 761 C C . LEU A 1 93 ? 27.257 6.550 -39.341 1.00 98.44 93 LEU A C 1
ATOM 763 O O . LEU A 1 93 ? 26.574 6.278 -38.358 1.00 98.44 93 LEU A O 1
ATOM 767 N N . ASN A 1 94 ? 28.582 6.385 -39.330 1.00 98.12 94 ASN A N 1
ATOM 768 C CA . ASN A 1 94 ? 29.302 5.912 -38.146 1.00 98.12 94 ASN A CA 1
ATOM 769 C C . ASN A 1 94 ? 29.223 6.900 -36.970 1.00 98.12 94 ASN A C 1
ATOM 771 O O . ASN A 1 94 ? 29.196 6.474 -35.814 1.00 98.12 94 ASN A O 1
ATOM 775 N N . LEU A 1 95 ? 29.202 8.210 -37.233 1.00 98.12 95 LEU A N 1
ATOM 776 C CA . LEU A 1 95 ? 29.017 9.221 -36.188 1.00 98.12 95 LEU A CA 1
ATOM 777 C C . LEU A 1 95 ? 27.589 9.197 -35.634 1.00 98.12 95 LEU A C 1
ATOM 779 O O . LEU A 1 95 ? 27.413 9.227 -34.416 1.00 98.12 95 LEU A O 1
ATOM 783 N N . GLU A 1 96 ? 26.586 9.083 -36.506 1.00 98.38 96 GLU A N 1
ATOM 784 C CA . GLU A 1 96 ? 25.183 8.943 -36.101 1.00 98.38 96 GLU A CA 1
ATOM 785 C C . GLU A 1 96 ? 24.954 7.675 -35.272 1.00 98.38 96 GLU A C 1
ATOM 787 O O . GLU A 1 96 ? 24.310 7.735 -34.223 1.00 98.38 96 GLU A O 1
ATOM 792 N N . LEU A 1 97 ? 25.553 6.551 -35.679 1.00 98.38 97 LEU A N 1
ATOM 793 C CA . LEU A 1 97 ? 25.499 5.294 -34.936 1.00 98.38 97 LEU A CA 1
ATOM 794 C C . LEU A 1 97 ? 26.097 5.450 -33.532 1.00 98.38 97 LEU A C 1
ATOM 796 O O . LEU A 1 97 ? 25.454 5.095 -32.549 1.00 98.38 97 LEU A O 1
ATOM 800 N N . LYS A 1 98 ? 27.277 6.072 -33.410 1.00 98.50 98 LYS A N 1
ATOM 801 C CA . LYS A 1 98 ? 27.901 6.343 -32.102 1.00 98.50 98 LYS A CA 1
ATOM 802 C C . LYS A 1 98 ? 27.045 7.249 -31.214 1.00 98.50 98 LYS A C 1
ATOM 804 O O . LYS A 1 98 ? 27.001 7.053 -29.996 1.00 98.50 98 LYS A O 1
ATOM 809 N N . ALA A 1 99 ? 26.372 8.241 -31.795 1.00 98.25 99 ALA A N 1
ATOM 810 C CA . ALA A 1 99 ? 25.468 9.119 -31.058 1.00 98.25 99 ALA A CA 1
ATOM 811 C C . ALA A 1 99 ? 24.222 8.360 -30.565 1.00 98.25 99 ALA A C 1
ATOM 813 O O . ALA A 1 99 ? 23.831 8.504 -29.403 1.00 98.25 99 ALA A O 1
ATOM 814 N N . ALA A 1 100 ? 23.635 7.513 -31.415 1.00 98.31 100 ALA A N 1
ATOM 815 C CA . ALA A 1 100 ? 22.514 6.649 -31.056 1.00 98.31 100 ALA A CA 1
ATOM 816 C C . ALA A 1 100 ? 22.897 5.643 -29.957 1.00 98.31 100 ALA A C 1
ATOM 818 O O . ALA A 1 100 ? 22.163 5.510 -28.97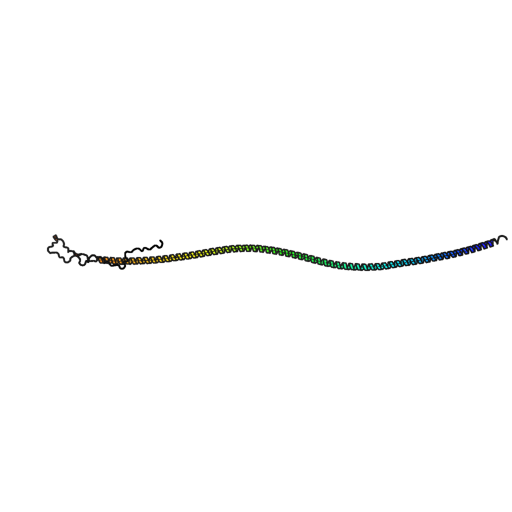5 1.00 98.31 100 ALA A O 1
ATOM 819 N N . ASP A 1 101 ? 24.073 5.019 -30.061 1.00 98.25 101 ASP A N 1
ATOM 820 C CA . ASP A 1 101 ? 24.605 4.098 -29.053 1.00 98.25 101 ASP A CA 1
ATOM 821 C C . ASP A 1 101 ? 24.803 4.795 -27.703 1.00 98.25 101 ASP A C 1
ATOM 823 O O . ASP A 1 101 ? 24.377 4.285 -26.666 1.00 98.25 101 ASP A O 1
ATOM 827 N N . SER A 1 102 ? 25.376 6.003 -27.706 1.00 97.94 102 SER A N 1
ATOM 828 C CA . SER A 1 102 ? 25.567 6.800 -26.486 1.00 97.94 102 SER A CA 1
ATOM 829 C C . SER A 1 102 ? 24.228 7.140 -25.819 1.00 97.94 102 SER A C 1
ATOM 831 O O . SER A 1 102 ? 24.080 7.047 -24.599 1.00 97.94 102 SER A O 1
ATOM 833 N N . LYS A 1 103 ? 23.210 7.481 -26.618 1.00 98.50 103 LYS A N 1
ATOM 834 C CA . LYS A 1 103 ? 21.860 7.766 -26.124 1.00 98.50 103 LYS A CA 1
ATOM 835 C C . LYS A 1 103 ? 21.189 6.513 -25.553 1.00 98.50 103 LYS A C 1
ATOM 837 O O . LYS A 1 103 ? 20.600 6.566 -24.475 1.00 98.50 103 LYS A O 1
ATOM 842 N N . MET A 1 104 ? 21.327 5.369 -26.217 1.00 98.06 104 MET A N 1
ATOM 843 C CA . MET A 1 104 ? 20.816 4.092 -25.719 1.00 98.06 104 MET A CA 1
ATOM 844 C C . MET A 1 104 ? 21.469 3.702 -24.388 1.00 98.06 104 MET A C 1
ATOM 846 O O . MET A 1 104 ? 20.772 3.264 -23.474 1.00 98.06 104 MET A O 1
ATOM 850 N N . GLN A 1 105 ? 22.778 3.922 -24.237 1.00 98.44 105 GLN A N 1
ATOM 851 C CA . GLN A 1 105 ? 23.474 3.709 -22.967 1.00 98.44 105 GLN A CA 1
ATOM 852 C C . GLN A 1 105 ? 22.917 4.605 -21.853 1.00 98.44 105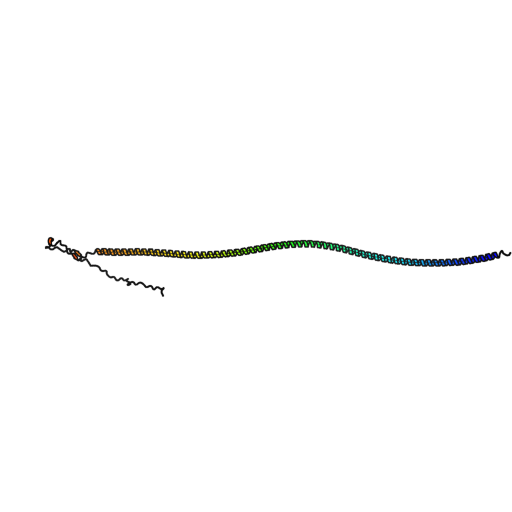 GLN A C 1
ATOM 854 O O . GLN A 1 105 ? 22.672 4.104 -20.756 1.00 98.44 105 GLN A O 1
ATOM 859 N N . SER A 1 106 ? 22.634 5.886 -22.132 1.00 97.81 106 SER A N 1
ATOM 860 C CA . SER A 1 106 ? 22.002 6.775 -21.141 1.00 97.81 106 SER A CA 1
ATOM 861 C C . SER A 1 106 ? 20.593 6.329 -20.736 1.00 97.81 106 SER A C 1
ATOM 863 O O . SER A 1 106 ? 20.252 6.364 -19.557 1.00 97.81 106 SER A O 1
ATOM 865 N N . TYR A 1 107 ? 19.788 5.818 -21.671 1.00 98.31 107 TYR A N 1
ATOM 866 C CA . TYR A 1 107 ? 18.488 5.244 -21.319 1.00 98.31 107 TYR A CA 1
ATOM 867 C C . TYR A 1 107 ? 18.635 3.939 -20.530 1.00 98.31 107 TYR A C 1
ATOM 869 O O . TYR A 1 107 ? 17.850 3.669 -19.626 1.00 98.31 107 TYR A O 1
ATOM 877 N N . GLY A 1 108 ? 19.664 3.139 -20.815 1.00 98.50 108 GLY A N 1
ATOM 878 C CA . GLY A 1 108 ? 19.974 1.935 -20.047 1.00 98.50 108 GLY A CA 1
ATOM 879 C C . GLY A 1 108 ? 20.294 2.227 -18.577 1.00 98.50 108 GLY A C 1
ATOM 880 O O . GLY A 1 108 ? 19.833 1.498 -17.690 1.00 98.50 108 GLY A O 1
ATOM 881 N N . THR A 1 109 ? 21.042 3.298 -18.295 1.00 97.94 109 THR A N 1
ATOM 882 C CA . THR A 1 109 ? 21.349 3.708 -16.915 1.00 97.94 109 THR A CA 1
ATOM 883 C C . THR A 1 109 ? 20.116 4.259 -16.200 1.00 97.94 109 THR A C 1
ATOM 885 O O . THR A 1 109 ? 19.865 3.873 -15.058 1.00 97.94 109 THR A O 1
ATOM 888 N N . GLU A 1 110 ? 19.294 5.067 -16.874 1.00 98.44 110 GLU A N 1
ATOM 889 C CA . GLU A 1 110 ? 18.029 5.577 -16.332 1.00 98.44 110 GLU A CA 1
ATOM 890 C C . GLU A 1 110 ? 17.049 4.441 -15.998 1.00 98.44 110 GLU A C 1
ATOM 892 O O . GLU A 1 110 ? 16.537 4.368 -14.881 1.00 98.44 110 GLU A O 1
ATOM 897 N N . ILE A 1 111 ? 16.863 3.482 -16.911 1.00 98.31 111 ILE A N 1
ATOM 898 C CA . ILE A 1 111 ? 16.034 2.290 -16.674 1.00 98.31 111 ILE A CA 1
ATOM 899 C C . ILE A 1 111 ? 16.550 1.496 -15.469 1.00 98.31 111 ILE A C 1
ATOM 901 O O . ILE A 1 111 ? 15.757 0.993 -14.673 1.00 98.31 111 ILE A O 1
ATOM 905 N N . SER A 1 112 ? 17.870 1.368 -15.317 1.00 98.44 112 SER A N 1
ATOM 906 C CA . SER A 1 112 ? 18.468 0.662 -14.178 1.00 98.44 112 SER A CA 1
ATOM 907 C C . SER A 1 112 ? 18.212 1.393 -12.857 1.00 98.44 112 SER A C 1
ATOM 909 O O . SER A 1 112 ? 17.882 0.748 -11.861 1.00 98.44 112 SER A O 1
ATOM 911 N N . SER A 1 113 ? 18.284 2.727 -12.862 1.00 98.38 113 SER A N 1
ATOM 912 C CA . SER A 1 113 ? 17.932 3.569 -11.714 1.00 98.38 113 SER A CA 1
ATOM 913 C C . SER A 1 113 ? 16.458 3.415 -11.330 1.00 98.38 113 SER A C 1
ATOM 915 O O . SER A 1 113 ? 16.148 3.121 -10.176 1.00 98.38 113 SER A O 1
ATOM 917 N N . LEU A 1 114 ? 15.545 3.526 -12.299 1.00 98.50 114 LEU A N 1
ATOM 918 C CA . LEU A 1 114 ? 14.105 3.379 -12.064 1.00 98.50 114 LEU A CA 1
ATOM 919 C C . LEU A 1 114 ? 13.742 1.974 -11.566 1.00 98.50 114 LEU A C 1
ATOM 921 O O . LEU A 1 114 ? 12.912 1.826 -10.673 1.00 98.50 114 LEU A O 1
ATOM 925 N N . LYS A 1 115 ? 14.391 0.924 -12.084 1.00 98.75 115 LYS A N 1
ATOM 926 C CA . LYS A 1 115 ? 14.213 -0.446 -11.573 1.00 98.75 115 LYS A CA 1
ATOM 927 C C . LYS A 1 115 ? 14.603 -0.569 -10.101 1.00 98.75 115 LYS A C 1
ATOM 929 O O . LYS A 1 115 ? 13.919 -1.270 -9.355 1.00 98.75 115 LYS A O 1
ATOM 934 N N . LEU A 1 116 ? 15.684 0.094 -9.681 1.00 98.31 116 LEU A N 1
ATOM 935 C CA . LEU A 1 116 ? 16.105 0.104 -8.281 1.00 98.31 116 LEU A CA 1
ATOM 936 C C . LEU A 1 116 ? 15.090 0.845 -7.403 1.00 98.31 116 LEU A C 1
ATOM 938 O O . LEU A 1 116 ? 14.726 0.347 -6.340 1.00 98.31 116 LEU A O 1
ATOM 942 N N . GLU A 1 117 ? 14.589 1.990 -7.864 1.00 98.62 117 GLU A N 1
ATOM 943 C CA . GLU A 1 117 ? 13.558 2.755 -7.158 1.00 98.62 117 GLU A CA 1
ATOM 944 C C . GLU A 1 117 ? 12.260 1.952 -6.993 1.00 98.62 117 GLU A C 1
ATOM 946 O O . GLU A 1 117 ? 11.732 1.857 -5.883 1.00 98.62 117 GLU A O 1
ATOM 951 N N . ILE A 1 118 ? 11.797 1.288 -8.058 1.00 98.56 118 ILE A N 1
ATOM 952 C CA . ILE A 1 118 ? 10.642 0.383 -8.007 1.00 98.56 118 ILE A CA 1
ATOM 953 C C . ILE A 1 118 ? 10.866 -0.710 -6.958 1.00 98.56 118 ILE A C 1
ATOM 955 O O . ILE A 1 118 ? 9.975 -0.964 -6.151 1.00 98.56 118 ILE A O 1
ATOM 959 N N . LYS A 1 119 ? 12.054 -1.327 -6.918 1.00 98.69 119 LYS A N 1
ATOM 960 C CA . LYS A 1 119 ? 12.372 -2.366 -5.929 1.00 98.69 119 LYS A CA 1
ATOM 961 C C . LYS A 1 119 ? 12.264 -1.842 -4.493 1.00 98.69 119 LYS A C 1
ATOM 963 O O . LYS A 1 119 ? 11.628 -2.479 -3.659 1.00 98.69 119 LYS A O 1
ATOM 968 N N . VAL A 1 120 ? 12.814 -0.658 -4.220 1.00 98.56 120 VAL A N 1
ATOM 969 C CA . VAL A 1 120 ? 12.730 -0.020 -2.895 1.00 98.56 120 VAL A CA 1
ATOM 970 C C . VAL A 1 120 ? 11.280 0.297 -2.515 1.00 98.56 120 VAL A C 1
ATOM 972 O O . VAL A 1 120 ? 10.891 0.126 -1.360 1.00 98.56 120 VAL A O 1
ATOM 975 N N . LEU A 1 121 ? 10.463 0.765 -3.462 1.00 98.50 121 LEU A N 1
ATOM 976 C CA . LEU A 1 121 ? 9.047 1.045 -3.214 1.00 98.50 121 LEU A CA 1
ATOM 977 C C . LEU A 1 121 ? 8.246 -0.230 -2.929 1.00 98.50 121 LEU A C 1
ATOM 979 O O . LEU A 1 121 ? 7.401 -0.215 -2.035 1.00 98.50 121 LEU A O 1
ATOM 983 N N . VAL A 1 122 ? 8.540 -1.329 -3.628 1.00 98.56 122 VAL A N 1
ATOM 984 C CA . VAL A 1 122 ? 7.933 -2.641 -3.363 1.00 98.56 122 VAL A CA 1
ATOM 985 C C . VAL A 1 122 ? 8.277 -3.121 -1.953 1.00 98.56 122 VAL A C 1
ATOM 987 O O . VAL A 1 122 ? 7.370 -3.437 -1.190 1.00 98.56 122 VAL A O 1
ATOM 990 N N . GLU A 1 123 ? 9.548 -3.069 -1.551 1.00 98.56 123 GLU A N 1
ATOM 991 C CA . GLU A 1 123 ? 9.966 -3.459 -0.194 1.00 98.56 123 GLU A CA 1
ATOM 992 C C . GLU A 1 123 ? 9.297 -2.585 0.888 1.00 98.56 123 GLU A C 1
ATOM 994 O O . GLU A 1 123 ? 8.866 -3.075 1.935 1.00 98.56 123 GLU A O 1
ATOM 999 N N . LYS A 1 124 ? 9.151 -1.274 0.645 1.00 98.69 124 LYS A N 1
ATOM 1000 C CA . LYS A 1 124 ? 8.408 -0.374 1.547 1.00 98.69 124 LYS A CA 1
ATOM 1001 C C . LYS A 1 124 ? 6.929 -0.750 1.644 1.00 98.69 124 LYS A C 1
ATOM 1003 O O . LYS A 1 124 ? 6.377 -0.723 2.745 1.00 98.69 124 LYS A O 1
ATOM 1008 N N . LEU A 1 125 ? 6.297 -1.088 0.521 1.00 98.44 125 LEU A N 1
ATOM 1009 C CA . LEU A 1 125 ? 4.898 -1.510 0.473 1.00 98.44 125 LEU A CA 1
ATOM 1010 C C . LEU A 1 125 ? 4.690 -2.819 1.242 1.00 98.44 125 LEU A C 1
ATOM 1012 O O . LEU A 1 125 ? 3.764 -2.913 2.043 1.00 98.44 125 LEU A O 1
ATOM 1016 N N . GLU A 1 126 ? 5.570 -3.799 1.048 1.00 98.62 126 GLU A N 1
ATOM 1017 C CA . GLU A 1 126 ? 5.533 -5.083 1.753 1.00 98.62 126 GLU A CA 1
ATOM 1018 C C . GLU A 1 126 ? 5.685 -4.900 3.268 1.00 98.62 126 GLU A C 1
ATOM 1020 O O . GLU A 1 126 ? 4.887 -5.439 4.037 1.00 98.62 126 GLU A O 1
ATOM 1025 N N . ASN A 1 127 ? 6.633 -4.066 3.706 1.00 98.44 127 ASN A N 1
ATOM 1026 C CA . ASN A 1 127 ? 6.823 -3.745 5.121 1.00 98.44 127 ASN A CA 1
ATOM 1027 C C . ASN A 1 127 ? 5.606 -3.032 5.732 1.00 98.44 127 ASN A C 1
ATOM 1029 O O . ASN A 1 127 ? 5.173 -3.364 6.839 1.00 98.44 127 ASN A O 1
ATOM 1033 N N . ALA A 1 128 ? 5.028 -2.063 5.018 1.00 98.50 128 ALA A N 1
ATOM 1034 C CA . ALA A 1 128 ? 3.815 -1.378 5.459 1.00 98.50 128 ALA A CA 1
ATOM 1035 C C . ALA A 1 128 ? 2.623 -2.345 5.551 1.00 98.50 128 ALA A C 1
ATOM 1037 O O . ALA A 1 128 ? 1.872 -2.300 6.526 1.00 98.50 128 ALA A O 1
ATOM 1038 N N . ASN A 1 129 ? 2.488 -3.256 4.586 1.00 98.44 129 ASN A N 1
ATOM 1039 C CA . ASN A 1 129 ? 1.448 -4.280 4.578 1.00 98.44 129 ASN A CA 1
ATOM 1040 C C . ASN A 1 129 ? 1.611 -5.266 5.747 1.00 98.44 129 ASN A C 1
ATOM 1042 O O . ASN A 1 129 ? 0.643 -5.555 6.446 1.00 98.44 129 ASN A O 1
ATOM 1046 N N . ALA A 1 130 ? 2.835 -5.722 6.034 1.00 98.44 130 ALA A N 1
ATOM 1047 C CA . ALA A 1 130 ? 3.115 -6.576 7.189 1.00 98.44 130 ALA A CA 1
ATOM 1048 C C . ALA A 1 130 ? 2.754 -5.882 8.515 1.00 98.44 130 ALA A C 1
ATOM 1050 O O . ALA A 1 130 ? 2.137 -6.486 9.396 1.00 98.44 130 ALA A O 1
ATOM 1051 N N . LYS A 1 131 ? 3.072 -4.587 8.638 1.00 98.44 131 LYS A N 1
ATOM 1052 C CA . LYS A 1 131 ? 2.704 -3.777 9.805 1.00 98.44 131 LYS A CA 1
ATOM 1053 C C . LYS A 1 131 ? 1.185 -3.619 9.937 1.00 98.44 131 LYS A C 1
ATOM 1055 O O . LYS A 1 131 ? 0.655 -3.796 11.030 1.00 98.44 131 LYS A O 1
ATOM 1060 N N . ALA A 1 132 ? 0.479 -3.355 8.838 1.00 98.31 132 ALA A N 1
ATOM 1061 C CA . ALA A 1 132 ? -0.982 -3.278 8.825 1.00 98.31 132 ALA A CA 1
ATOM 1062 C C . ALA A 1 132 ? -1.634 -4.608 9.244 1.00 98.31 132 ALA A C 1
ATOM 1064 O O . ALA A 1 132 ? -2.545 -4.612 10.066 1.00 98.31 132 ALA A O 1
ATOM 1065 N N . GLN A 1 133 ? -1.120 -5.743 8.760 1.00 98.56 133 GLN A N 1
ATOM 1066 C CA . GLN A 1 133 ? -1.586 -7.071 9.175 1.00 98.56 133 GLN A CA 1
ATOM 1067 C C . GLN A 1 133 ? -1.329 -7.358 10.660 1.00 98.56 133 GLN A C 1
ATOM 1069 O O . GLN A 1 133 ? -2.123 -8.048 11.295 1.00 98.56 133 GLN A O 1
ATOM 1074 N N . SER A 1 134 ? -0.230 -6.850 11.227 1.00 98.06 134 SER A N 1
ATOM 1075 C CA . SER A 1 134 ? 0.025 -6.941 12.669 1.00 98.06 134 SER A CA 1
ATOM 1076 C C . SER A 1 134 ? -1.028 -6.177 13.470 1.00 98.06 134 SER A C 1
ATOM 1078 O O . SER A 1 134 ? -1.575 -6.727 14.423 1.00 98.06 134 SER A O 1
ATOM 1080 N N . TYR A 1 135 ? -1.348 -4.946 13.064 1.00 98.25 135 TYR A N 1
ATOM 1081 C CA . TYR A 1 135 ? -2.384 -4.149 13.724 1.00 98.25 135 TYR A CA 1
ATOM 1082 C C . TYR A 1 135 ? -3.779 -4.759 13.583 1.00 98.25 135 TYR A C 1
ATOM 1084 O O . TYR A 1 135 ? -4.542 -4.737 14.542 1.00 98.25 135 TYR A O 1
ATOM 1092 N N . ASP A 1 136 ? -4.103 -5.365 12.439 1.00 98.12 136 ASP A N 1
ATOM 1093 C CA . ASP A 1 136 ? -5.373 -6.082 12.266 1.00 98.12 136 ASP A CA 1
ATOM 1094 C C . ASP A 1 136 ? -5.491 -7.272 13.234 1.00 98.12 136 ASP A C 1
ATOM 1096 O O . ASP A 1 136 ? -6.538 -7.490 13.841 1.00 98.12 136 ASP A O 1
ATOM 1100 N N . LYS A 1 137 ? -4.401 -8.022 13.451 1.00 98.38 137 LYS A N 1
ATOM 1101 C CA . LYS A 1 137 ? -4.373 -9.113 14.442 1.00 98.38 137 LYS A CA 1
ATOM 1102 C C . LYS A 1 137 ? -4.572 -8.596 15.866 1.00 98.38 137 LYS A C 1
ATOM 1104 O O . LYS A 1 137 ? -5.344 -9.190 16.612 1.00 98.38 137 LYS A O 1
ATOM 1109 N N . GLU A 1 138 ? -3.900 -7.508 16.231 1.00 98.38 138 GLU A N 1
ATOM 1110 C CA . GLU A 1 138 ? -4.039 -6.878 17.549 1.00 98.38 138 GLU A CA 1
ATOM 1111 C C . GLU A 1 138 ? -5.468 -6.362 17.778 1.00 98.38 138 GLU A C 1
ATOM 1113 O O . GLU A 1 138 ? -6.072 -6.656 18.808 1.00 98.38 138 GLU A O 1
ATOM 1118 N N . ALA A 1 139 ? -6.063 -5.701 16.781 1.00 98.12 139 ALA A N 1
ATOM 1119 C CA . ALA A 1 139 ? -7.447 -5.237 16.836 1.00 98.12 139 ALA A CA 1
ATOM 1120 C C . ALA A 1 139 ? -8.445 -6.392 17.026 1.00 98.12 139 ALA A C 1
ATOM 1122 O O . ALA A 1 139 ? -9.386 -6.269 17.807 1.00 98.12 139 ALA A O 1
ATOM 1123 N N . ARG A 1 140 ? -8.225 -7.542 16.369 1.00 98.56 140 ARG A N 1
ATOM 1124 C CA . ARG A 1 140 ? -9.063 -8.740 16.563 1.00 98.56 140 ARG A CA 1
ATOM 1125 C C . ARG A 1 140 ? -8.980 -9.293 17.984 1.00 98.56 140 ARG A C 1
ATOM 1127 O O . ARG A 1 140 ? -10.003 -9.728 18.505 1.00 98.56 140 ARG A O 1
ATOM 1134 N N . ILE A 1 141 ? -7.795 -9.288 18.598 1.00 98.31 141 ILE A N 1
ATOM 1135 C CA . ILE A 1 141 ? -7.616 -9.734 19.989 1.00 98.31 141 ILE A CA 1
ATOM 1136 C C . ILE A 1 141 ? -8.367 -8.793 20.934 1.00 98.31 141 ILE A C 1
ATOM 1138 O O . ILE A 1 141 ? -9.161 -9.256 21.750 1.00 98.31 141 ILE A O 1
ATOM 1142 N N . LEU A 1 142 ? -8.190 -7.479 20.770 1.00 98.06 142 LEU A N 1
ATOM 1143 C CA . LEU A 1 142 ? -8.876 -6.478 21.591 1.00 98.06 142 LEU A CA 1
ATOM 1144 C C . LEU A 1 142 ? -10.402 -6.554 21.453 1.00 98.06 142 LEU A C 1
ATOM 1146 O O . LEU A 1 142 ? -11.114 -6.421 22.446 1.00 98.06 142 LEU A O 1
ATOM 1150 N N . GLU A 1 143 ? -10.924 -6.816 20.252 1.00 98.31 143 GLU A N 1
ATOM 1151 C CA . GLU A 1 143 ? -12.368 -6.991 20.061 1.00 98.31 143 GLU A CA 1
ATOM 1152 C C . GLU A 1 143 ? -12.886 -8.250 20.776 1.00 98.31 143 GLU A C 1
ATOM 1154 O O . GLU A 1 143 ? -13.947 -8.215 21.398 1.00 98.31 143 GLU A O 1
ATOM 1159 N N . GLN A 1 144 ? -12.128 -9.351 20.762 1.00 98.50 144 GLN A N 1
ATOM 1160 C CA . GLN A 1 144 ? -12.484 -10.554 21.523 1.00 98.50 144 GLN A CA 1
ATOM 1161 C C . GLN A 1 144 ? -12.474 -10.305 23.038 1.00 98.50 144 GLN A C 1
ATOM 1163 O O . GLN A 1 144 ? -13.397 -10.735 23.732 1.00 98.50 144 GLN A O 1
ATOM 1168 N N . GLU A 1 145 ? -11.471 -9.590 23.554 1.00 98.38 145 GLU A N 1
ATOM 1169 C CA . GLU A 1 145 ? -11.394 -9.207 24.970 1.00 98.38 145 GLU A CA 1
ATOM 1170 C C . GLU A 1 145 ? -12.560 -8.305 25.379 1.00 98.38 145 GLU A C 1
ATOM 1172 O O . GLU A 1 145 ? -13.176 -8.524 26.424 1.00 98.38 145 GLU A O 1
ATOM 1177 N N . LYS A 1 146 ? -12.910 -7.330 24.534 1.00 98.50 146 LYS A N 1
ATOM 1178 C CA . LYS A 1 146 ? -14.070 -6.460 24.733 1.00 98.50 146 LYS A CA 1
ATOM 1179 C C . LYS A 1 146 ? -15.362 -7.270 24.815 1.00 98.50 146 LYS A C 1
ATOM 1181 O O . LYS A 1 146 ? -16.092 -7.111 25.788 1.00 98.50 146 LYS A O 1
ATOM 1186 N N . ILE A 1 147 ? -15.618 -8.168 23.859 1.00 98.38 147 ILE A N 1
ATOM 1187 C CA . ILE A 1 147 ? -16.814 -9.029 23.868 1.00 98.38 147 ILE A CA 1
ATOM 1188 C C . ILE A 1 147 ? -16.862 -9.872 25.149 1.00 98.38 147 ILE A C 1
ATOM 1190 O O . ILE A 1 147 ? -17.911 -9.990 25.782 1.00 98.38 147 ILE A O 1
ATOM 1194 N N . HIS A 1 148 ? -15.728 -10.441 25.564 1.00 98.44 148 HIS A N 1
ATOM 1195 C CA . HIS A 1 148 ? -15.661 -11.234 26.789 1.00 98.44 148 HIS A CA 1
ATOM 1196 C C . HIS A 1 148 ? -15.970 -10.398 28.041 1.00 98.44 148 HIS A C 1
ATOM 1198 O O . HIS A 1 148 ? -16.714 -10.837 28.923 1.00 98.44 148 HIS A O 1
ATOM 1204 N N . LEU A 1 149 ? -15.433 -9.179 28.119 1.00 98.19 149 LEU A N 1
ATOM 1205 C CA . LEU A 1 149 ? -15.715 -8.251 29.211 1.00 98.19 149 LEU A CA 1
ATOM 1206 C C . LEU A 1 149 ? -17.179 -7.806 29.215 1.00 98.19 149 LEU A C 1
ATOM 1208 O O . LEU A 1 149 ? -17.796 -7.804 30.277 1.00 98.19 149 LEU A O 1
ATOM 1212 N N . GLU A 1 150 ? -17.753 -7.480 28.058 1.00 98.25 150 GLU A N 1
ATOM 1213 C CA . GLU A 1 150 ? -19.169 -7.126 27.922 1.00 98.25 150 GLU A CA 1
ATOM 1214 C C . GLU A 1 150 ? -20.073 -8.252 28.432 1.00 98.25 150 GLU A C 1
ATOM 1216 O O . GLU A 1 150 ? -20.941 -8.004 29.266 1.00 98.25 150 GLU A O 1
ATOM 1221 N N . GLN A 1 151 ? -19.820 -9.500 28.026 1.00 98.31 151 GLN A N 1
ATOM 1222 C CA . GLN A 1 151 ? -20.561 -10.668 28.515 1.00 98.31 151 GLN A CA 1
ATOM 1223 C C . GLN A 1 151 ? -20.450 -10.835 30.036 1.00 98.31 151 GLN A C 1
ATOM 1225 O O . GLN A 1 151 ? -21.444 -11.109 30.716 1.00 98.31 151 GLN A O 1
ATOM 1230 N N . LYS A 1 152 ? -19.245 -10.649 30.587 1.00 98.12 152 LYS A N 1
ATOM 1231 C CA . LYS A 1 152 ? -19.009 -10.728 32.031 1.00 98.12 152 LYS A CA 1
ATOM 1232 C C . LYS A 1 152 ? -19.792 -9.654 32.786 1.00 98.12 152 LYS A C 1
ATOM 1234 O O . LYS A 1 152 ? -20.453 -9.971 33.771 1.00 98.12 152 LYS A O 1
ATOM 1239 N N . TYR A 1 153 ? -19.732 -8.400 32.337 1.00 97.94 153 TYR A N 1
ATOM 1240 C CA . TYR A 1 153 ? -20.457 -7.308 32.985 1.00 97.94 153 TYR A CA 1
ATOM 1241 C C . TYR A 1 153 ? -21.965 -7.460 32.837 1.00 97.94 153 TYR A C 1
ATOM 1243 O O . TYR A 1 153 ? -22.674 -7.239 33.811 1.00 97.94 153 TYR A O 1
ATOM 1251 N N . GLN A 1 154 ? -22.451 -7.902 31.678 1.00 98.19 154 GLN A N 1
ATOM 1252 C CA . GLN A 1 154 ? -23.862 -8.210 31.469 1.00 98.19 154 GLN A CA 1
ATOM 1253 C C . GLN A 1 154 ? -24.368 -9.242 32.491 1.00 98.19 154 GLN A C 1
ATOM 1255 O O . GLN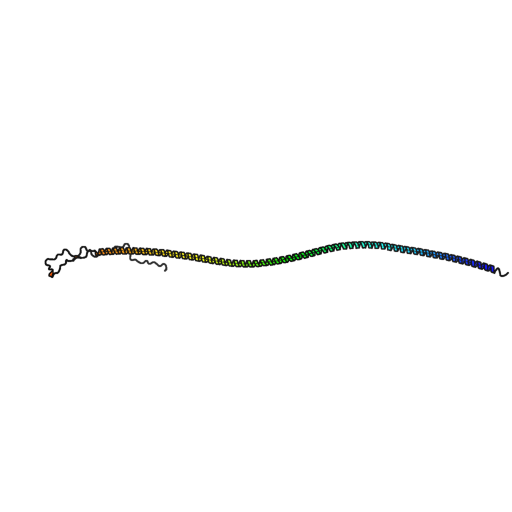 A 1 154 ? -25.386 -9.019 33.141 1.00 98.19 154 GLN A O 1
ATOM 1260 N N . SER A 1 155 ? -23.600 -10.313 32.710 1.00 96.62 155 SER A N 1
ATOM 1261 C CA . SER A 1 155 ? -23.936 -11.351 33.696 1.00 96.62 155 SER A CA 1
ATOM 1262 C C . SER A 1 155 ? -23.951 -10.810 35.135 1.00 96.62 155 SER A C 1
ATOM 1264 O O . SER A 1 155 ? -24.809 -11.173 35.938 1.00 96.62 155 SER A O 1
ATOM 1266 N N . GLU A 1 156 ? -23.014 -9.924 35.488 1.00 97.19 156 GLU A N 1
ATOM 1267 C CA . GLU A 1 156 ? -23.003 -9.277 36.809 1.00 97.19 156 GLU A CA 1
ATOM 1268 C C . GLU A 1 156 ? -24.158 -8.280 36.981 1.00 97.19 156 GLU A C 1
ATOM 1270 O O . GLU A 1 156 ? -24.723 -8.199 38.073 1.00 97.19 156 GLU A O 1
ATOM 1275 N N . PHE A 1 157 ? -24.545 -7.553 35.926 1.00 97.44 157 PHE A N 1
ATOM 1276 C CA . PHE A 1 157 ? -25.719 -6.678 35.944 1.00 97.44 157 PHE A CA 1
ATOM 1277 C C . PHE A 1 157 ? -27.002 -7.474 36.186 1.00 97.44 157 PHE A C 1
ATOM 1279 O O . PHE A 1 157 ? -27.778 -7.103 37.064 1.00 97.44 157 PHE A O 1
ATOM 1286 N N . GLU A 1 158 ? -27.192 -8.593 35.485 1.00 97.56 158 GLU A N 1
ATOM 1287 C CA . GLU A 1 158 ? -28.333 -9.494 35.697 1.00 97.56 158 GLU A CA 1
ATOM 1288 C C . GLU A 1 158 ? -28.373 -10.007 37.142 1.00 97.56 158 GLU A C 1
ATOM 1290 O O . GLU A 1 158 ? -29.394 -9.888 37.824 1.00 97.56 158 GLU A O 1
ATOM 1295 N N . ARG A 1 159 ? -27.228 -10.458 37.670 1.00 97.75 159 ARG A N 1
ATOM 1296 C CA . ARG A 1 159 ? -27.124 -10.906 39.065 1.00 97.75 159 ARG A CA 1
ATOM 1297 C C . ARG A 1 159 ? -27.445 -9.793 40.065 1.00 97.75 159 ARG A C 1
ATOM 1299 O O . ARG A 1 159 ? -28.060 -10.048 41.103 1.00 97.75 159 ARG A O 1
ATOM 1306 N N . PHE A 1 160 ? -27.024 -8.561 39.787 1.00 97.12 160 PHE A N 1
ATOM 1307 C CA . PHE A 1 160 ? -27.350 -7.409 40.624 1.00 97.12 160 PHE A CA 1
ATOM 1308 C C . PHE A 1 160 ? -28.856 -7.126 40.623 1.00 97.12 160 PHE A C 1
ATOM 1310 O O . PHE A 1 160 ? -29.436 -6.930 41.693 1.00 97.12 160 PHE A O 1
ATOM 1317 N N . THR A 1 161 ? -29.502 -7.169 39.456 1.00 97.62 161 THR A N 1
ATOM 1318 C CA . THR A 1 161 ? -30.957 -7.016 39.335 1.00 97.62 161 THR A CA 1
ATOM 1319 C C . THR A 1 161 ? -31.698 -8.086 40.139 1.00 97.62 161 THR A C 1
ATOM 1321 O O . THR A 1 161 ? -32.575 -7.744 40.930 1.00 97.62 161 THR A O 1
ATOM 1324 N N . GLU A 1 162 ? -31.292 -9.356 40.052 1.00 97.69 162 GLU A N 1
ATOM 1325 C CA . GLU A 1 162 ? -31.882 -10.441 40.851 1.00 97.69 162 GLU A CA 1
ATOM 1326 C C . GLU A 1 162 ? -31.734 -10.214 42.367 1.00 97.69 162 GLU A C 1
ATOM 1328 O O . GLU A 1 162 ? -32.652 -10.467 43.153 1.00 97.69 162 GLU A O 1
ATOM 1333 N N . VAL A 1 163 ? -30.569 -9.739 42.823 1.00 97.44 163 VAL A N 1
ATOM 1334 C CA . VAL A 1 163 ? -30.357 -9.376 44.236 1.00 97.44 163 VAL A CA 1
ATOM 1335 C C . VAL A 1 163 ? -31.287 -8.232 44.638 1.00 97.44 163 VAL A C 1
ATOM 1337 O O . VAL A 1 163 ? -31.933 -8.320 45.682 1.00 97.44 163 VAL A O 1
ATOM 1340 N N . GLN A 1 164 ? -31.390 -7.191 43.812 1.00 97.69 164 GLN A N 1
ATOM 1341 C CA . GLN A 1 164 ? -32.247 -6.041 44.075 1.00 97.69 164 GLN A CA 1
ATOM 1342 C C . GLN A 1 164 ? -33.725 -6.445 44.172 1.00 97.69 164 GLN A C 1
ATOM 1344 O O . GLN A 1 164 ? -34.425 -6.007 45.086 1.00 97.69 164 GLN A O 1
ATOM 1349 N N . GLU A 1 165 ? -34.198 -7.322 43.289 1.00 97.06 165 GLU A N 1
ATOM 1350 C CA . GLU A 1 165 ? -35.560 -7.855 43.342 1.00 97.06 165 GLU A CA 1
ATOM 1351 C C . GLU A 1 165 ? -35.820 -8.660 44.619 1.00 97.06 165 GLU A C 1
ATOM 1353 O O . GLU A 1 165 ? -36.851 -8.461 45.270 1.00 97.06 165 GLU A O 1
ATOM 1358 N N . ARG A 1 166 ? -34.871 -9.507 45.040 1.00 97.00 166 ARG A N 1
ATOM 1359 C CA . ARG A 1 166 ? -34.972 -10.248 46.309 1.00 97.00 166 ARG A CA 1
ATOM 1360 C C . ARG A 1 166 ? -35.020 -9.319 47.519 1.00 97.00 166 ARG A C 1
ATOM 1362 O O . ARG A 1 166 ? -35.855 -9.523 48.400 1.00 97.00 166 ARG A O 1
ATOM 1369 N N . CYS A 1 167 ? -34.175 -8.290 47.558 1.00 96.00 167 CYS A N 1
ATOM 1370 C CA . CYS A 1 167 ? -34.201 -7.283 48.620 1.00 96.00 167 CYS A CA 1
ATOM 1371 C C . CYS A 1 167 ? -35.551 -6.556 48.665 1.00 96.00 167 CYS A C 1
ATOM 1373 O O . CYS A 1 167 ? -36.150 -6.461 49.733 1.00 96.00 167 CYS A O 1
ATOM 1375 N N . ASN A 1 168 ? -36.077 -6.133 47.512 1.00 97.25 168 ASN A N 1
ATOM 1376 C CA . ASN A 1 168 ? -37.393 -5.498 47.419 1.00 97.25 168 ASN A CA 1
ATOM 1377 C C . ASN A 1 168 ? -38.524 -6.432 47.887 1.00 97.25 168 ASN A C 1
ATOM 1379 O O . ASN A 1 168 ? -39.482 -5.985 48.520 1.00 97.25 168 ASN A O 1
ATOM 1383 N N . GLY A 1 169 ? -38.437 -7.728 47.571 1.00 96.25 169 GLY A N 1
ATOM 1384 C CA . GLY A 1 169 ? -39.370 -8.749 48.050 1.00 96.25 169 GLY A CA 1
ATOM 1385 C C . GLY A 1 169 ? -39.344 -8.879 49.573 1.00 96.25 169 GLY A C 1
ATOM 1386 O O . GLY A 1 169 ? -40.381 -8.742 50.222 1.00 96.25 169 GLY A O 1
ATOM 1387 N N . SER A 1 170 ? -38.150 -9.041 50.144 1.00 94.75 170 SER A N 1
ATOM 1388 C CA . SER A 1 170 ? -37.953 -9.137 51.594 1.00 94.75 170 SER A CA 1
ATOM 1389 C C . SER A 1 170 ? -38.395 -7.866 52.329 1.00 94.75 170 SER A C 1
ATOM 1391 O O . SER A 1 170 ? -39.033 -7.949 53.377 1.00 94.75 170 SER A O 1
ATOM 1393 N N . GLU A 1 171 ? -38.155 -6.680 51.764 1.00 96.50 171 GLU A N 1
ATOM 1394 C CA . GLU A 1 171 ? -38.625 -5.416 52.339 1.00 96.50 171 GLU A CA 1
ATOM 1395 C C . GLU A 1 171 ? -40.160 -5.353 52.383 1.00 96.50 171 GLU A C 1
ATOM 1397 O O . GLU A 1 171 ? -40.740 -4.945 53.392 1.00 96.50 171 GLU A O 1
ATOM 1402 N N . LYS A 1 172 ? -40.841 -5.799 51.317 1.00 97.06 172 LYS A N 1
ATOM 1403 C CA . LYS A 1 172 ? -42.310 -5.891 51.290 1.00 97.06 172 LYS A CA 1
ATOM 1404 C C . LYS A 1 172 ? -42.834 -6.867 52.342 1.00 97.06 172 LYS A C 1
ATOM 1406 O O . LYS A 1 172 ? -43.846 -6.582 52.976 1.00 97.06 172 LYS A O 1
ATOM 1411 N N . GLU A 1 173 ? -42.179 -8.009 52.525 1.00 95.44 173 GLU A N 1
ATOM 1412 C CA . GLU A 1 173 ? -42.548 -8.984 53.557 1.00 95.44 173 GLU A CA 1
ATOM 1413 C C . GLU A 1 173 ? -42.332 -8.435 54.968 1.00 95.44 173 GLU A C 1
ATOM 1415 O O . GLU A 1 173 ? -43.223 -8.551 55.808 1.00 95.44 173 GLU A O 1
ATOM 1420 N N . CYS A 1 174 ? -41.206 -7.759 55.206 1.00 95.62 174 CYS A N 1
ATOM 1421 C CA . CYS A 1 174 ? -40.920 -7.083 56.468 1.00 95.62 174 CYS A CA 1
ATOM 1422 C C . CYS A 1 174 ? -42.000 -6.040 56.793 1.00 95.62 174 CYS A C 1
ATOM 1424 O O . CYS A 1 174 ? -42.559 -6.069 57.888 1.00 95.62 174 CYS A O 1
ATOM 1426 N N . LYS A 1 175 ? -42.384 -5.200 55.819 1.00 97.25 175 LYS A N 1
ATOM 1427 C CA . LYS A 1 175 ? -43.473 -4.217 55.972 1.00 97.25 175 LYS A CA 1
ATOM 1428 C C . LYS A 1 175 ? -44.800 -4.876 56.359 1.00 97.25 175 LYS A C 1
ATOM 1430 O O . LYS A 1 175 ? -45.440 -4.457 57.323 1.00 97.25 175 LYS A O 1
ATOM 1435 N N . LYS A 1 176 ? -45.183 -5.959 55.675 1.00 97.25 176 LYS A N 1
ATOM 1436 C CA . LYS A 1 176 ? -46.394 -6.728 56.018 1.00 97.25 176 LYS A CA 1
ATOM 1437 C C . LYS A 1 176 ? -46.332 -7.297 57.437 1.00 97.25 176 LYS A C 1
ATOM 1439 O O . LYS A 1 176 ? -47.323 -7.250 58.161 1.00 97.25 176 LYS A O 1
ATOM 1444 N N . ALA A 1 177 ? -45.181 -7.830 57.845 1.00 96.50 177 ALA A N 1
ATOM 1445 C CA . ALA A 1 177 ? -44.993 -8.372 59.187 1.00 96.50 177 ALA A CA 1
ATOM 1446 C C . ALA A 1 177 ? -45.078 -7.278 60.263 1.00 96.50 177 ALA A C 1
ATOM 1448 O O . ALA A 1 177 ? -45.708 -7.493 61.299 1.00 96.50 177 ALA A O 1
ATOM 1449 N N . THR A 1 178 ? -44.506 -6.094 60.012 1.00 96.25 178 THR A N 1
ATOM 1450 C CA . THR A 1 178 ? -44.616 -4.953 60.930 1.00 96.25 178 THR A CA 1
ATOM 1451 C C . THR A 1 178 ? -46.055 -4.468 61.065 1.00 96.25 178 THR A C 1
ATOM 1453 O O . THR A 1 178 ? -46.518 -4.296 62.187 1.00 96.25 178 THR A O 1
ATOM 1456 N N . GLU A 1 179 ? -46.797 -4.360 59.959 1.00 97.31 179 GLU A N 1
ATOM 1457 C CA . GLU A 1 179 ? -48.218 -3.984 59.979 1.00 97.31 179 GLU A CA 1
ATOM 1458 C C . GLU A 1 179 ? -49.069 -4.999 60.756 1.00 97.31 179 GLU A C 1
ATOM 1460 O O . GLU A 1 179 ? -49.965 -4.624 61.516 1.00 97.31 179 GLU A O 1
ATOM 1465 N N . LEU A 1 180 ? -48.785 -6.296 60.596 1.00 97.06 180 LEU A N 1
ATOM 1466 C CA . LEU A 1 180 ? -49.462 -7.356 61.340 1.00 97.06 180 LEU A CA 1
ATOM 1467 C C . LEU A 1 180 ? -49.147 -7.277 62.839 1.00 97.06 180 LEU A C 1
ATOM 1469 O O . LEU A 1 180 ? -50.054 -7.402 63.661 1.00 97.06 180 LEU A O 1
ATOM 1473 N N . ALA A 1 181 ? -47.887 -7.026 63.201 1.00 96.75 181 ALA A N 1
ATOM 1474 C CA . ALA A 1 181 ? -47.484 -6.833 64.590 1.00 96.75 181 ALA A CA 1
ATOM 1475 C C . ALA A 1 181 ? -48.128 -5.581 65.211 1.00 96.75 181 ALA A C 1
ATOM 1477 O O . ALA A 1 181 ? -48.566 -5.628 66.360 1.00 96.75 181 ALA A O 1
ATOM 1478 N N . ASP A 1 182 ? -48.229 -4.480 64.462 1.00 97.62 182 ASP A N 1
ATOM 1479 C CA . ASP A 1 182 ? -48.919 -3.260 64.893 1.00 97.62 182 ASP A CA 1
ATOM 1480 C C . ASP A 1 182 ? -50.406 -3.498 65.139 1.00 97.62 182 ASP A C 1
ATOM 1482 O O . ASP A 1 182 ? -50.932 -3.074 66.170 1.00 97.62 182 ASP A O 1
ATOM 1486 N N . ARG A 1 183 ? -51.072 -4.240 64.247 1.00 97.38 183 ARG A N 1
ATOM 1487 C CA . ARG A 1 183 ? -52.473 -4.635 64.433 1.00 97.38 183 ARG A CA 1
ATOM 1488 C C . ARG A 1 183 ? -52.651 -5.481 65.690 1.00 97.38 183 ARG A C 1
ATOM 1490 O O . ARG A 1 183 ? -53.470 -5.139 66.532 1.00 97.38 183 ARG A O 1
ATOM 1497 N N . ALA A 1 184 ? -51.822 -6.509 65.872 1.00 96.88 184 ALA A N 1
ATOM 1498 C CA . ALA A 1 184 ? -51.868 -7.355 67.063 1.00 96.88 184 ALA A CA 1
ATOM 1499 C C . ALA A 1 184 ? -51.633 -6.557 68.360 1.00 96.88 184 ALA A C 1
ATOM 1501 O O . ALA A 1 184 ? -52.284 -6.810 69.374 1.00 96.88 184 ALA A O 1
ATOM 1502 N N . ARG A 1 185 ? -50.735 -5.560 68.339 1.00 96.94 185 ARG A N 1
ATOM 1503 C CA . ARG A 1 185 ? -50.538 -4.637 69.467 1.00 96.94 185 ARG A CA 1
ATOM 1504 C C . ARG A 1 185 ? -51.780 -3.789 69.739 1.00 96.94 185 ARG A C 1
ATOM 1506 O O . ARG A 1 185 ? -52.164 -3.655 70.898 1.00 96.94 185 ARG A O 1
ATOM 1513 N N . ALA A 1 186 ? -52.401 -3.222 68.706 1.00 96.81 186 ALA A N 1
ATOM 1514 C CA . ALA A 1 186 ? -53.618 -2.422 68.846 1.00 96.81 186 ALA A CA 1
ATOM 1515 C C . ALA A 1 186 ? -54.791 -3.251 69.397 1.00 96.81 186 ALA A C 1
ATOM 1517 O O . ALA A 1 186 ? -55.495 -2.798 70.304 1.00 96.81 186 ALA A O 1
ATOM 1518 N N . ASP A 1 187 ? -54.948 -4.484 68.916 1.00 96.56 187 ASP A N 1
ATOM 1519 C CA . ASP A 1 187 ? -55.956 -5.428 69.399 1.00 96.56 187 ASP A CA 1
ATOM 1520 C C . ASP A 1 187 ? -55.707 -5.785 70.873 1.00 96.56 187 ASP A C 1
ATOM 1522 O O . ASP A 1 187 ? -56.628 -5.737 71.687 1.00 96.56 187 ASP A O 1
ATOM 1526 N N . ALA A 1 188 ? -54.453 -6.048 71.261 1.00 95.81 188 ALA A N 1
ATOM 1527 C CA . ALA A 1 188 ? -54.088 -6.321 72.653 1.00 95.81 188 ALA A CA 1
ATOM 1528 C C . ALA A 1 188 ? -54.360 -5.127 73.587 1.00 95.81 188 ALA A C 1
ATOM 1530 O O . ALA A 1 188 ? -54.856 -5.311 74.699 1.00 95.81 188 ALA A O 1
ATOM 1531 N N . VAL A 1 189 ? -54.071 -3.896 73.144 1.00 97.31 189 VAL A N 1
ATOM 1532 C CA . VAL A 1 189 ? -54.397 -2.671 73.897 1.00 97.31 189 VAL A CA 1
ATOM 1533 C C . VAL A 1 189 ? -55.909 -2.517 74.055 1.00 97.31 189 VAL A C 1
ATOM 1535 O O . VAL A 1 189 ? -56.380 -2.185 75.145 1.00 97.31 189 VAL A O 1
ATOM 1538 N N . SER A 1 190 ? -56.667 -2.785 72.992 1.00 94.00 190 SER A N 1
ATOM 1539 C CA . SER 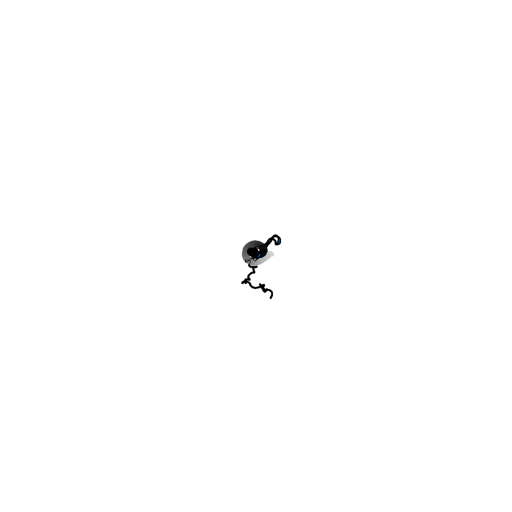A 1 190 ? -58.130 -2.705 73.005 1.00 94.00 190 SER A CA 1
ATOM 1540 C C . SER A 1 190 ? -58.726 -3.741 73.962 1.00 94.00 190 SER A C 1
ATOM 1542 O O . SER A 1 190 ? -59.484 -3.372 74.857 1.00 94.00 190 SER A O 1
ATOM 1544 N N . ALA A 1 191 ? -58.275 -4.996 73.893 1.00 95.50 191 ALA A N 1
ATOM 1545 C CA . ALA A 1 191 ? -58.676 -6.058 74.816 1.00 95.50 191 ALA A CA 1
ATOM 1546 C C . ALA A 1 191 ? -58.310 -5.741 76.279 1.00 95.50 191 ALA A C 1
ATOM 1548 O O . ALA A 1 191 ? -59.086 -6.005 77.199 1.00 95.50 191 ALA A O 1
ATOM 1549 N N . GLN A 1 192 ? -57.145 -5.132 76.527 1.00 94.94 192 GLN A N 1
ATOM 1550 C CA . GLN A 1 192 ? -56.763 -4.708 77.875 1.00 94.94 192 GLN A CA 1
ATOM 1551 C C . GLN A 1 192 ? -57.651 -3.567 78.392 1.00 94.94 192 GLN A C 1
ATOM 1553 O O . GLN A 1 192 ? -57.989 -3.541 79.577 1.00 94.94 192 GLN A O 1
ATOM 1558 N N . LYS A 1 193 ? -58.043 -2.629 77.524 1.00 96.38 193 LYS A N 1
ATOM 1559 C CA . LYS A 1 193 ? -58.989 -1.564 77.872 1.00 96.38 193 LYS A CA 1
ATOM 1560 C C . LYS A 1 193 ? -60.353 -2.148 78.237 1.00 96.38 193 LYS A C 1
ATOM 1562 O O . LYS A 1 193 ? -60.875 -1.807 79.294 1.00 96.38 193 LYS A O 1
ATOM 1567 N N . GLU A 1 194 ? -60.874 -3.065 77.427 1.00 95.19 194 GLU A N 1
ATOM 1568 C CA . GLU A 1 194 ? -62.125 -3.782 77.704 1.00 95.19 194 GLU A CA 1
ATOM 1569 C C . GLU A 1 194 ? -62.055 -4.550 79.029 1.00 95.19 194 GLU A C 1
ATOM 1571 O O . GLU A 1 194 ? -62.971 -4.467 79.845 1.00 95.19 194 GLU A O 1
ATOM 1576 N N . LYS A 1 195 ? -60.933 -5.227 79.311 1.00 95.62 195 LYS A N 1
ATOM 1577 C CA . LYS A 1 195 ? -60.699 -5.893 80.600 1.00 95.62 195 LYS A CA 1
ATOM 1578 C C . LYS A 1 195 ? -60.757 -4.912 81.773 1.00 95.62 195 LYS A C 1
ATOM 1580 O O . LYS A 1 195 ? -61.400 -5.207 82.777 1.00 95.62 195 LYS A O 1
ATOM 1585 N N . ASN A 1 196 ? -60.110 -3.754 81.658 1.00 95.31 196 ASN A N 1
ATOM 1586 C CA . ASN A 1 196 ? -60.138 -2.728 82.703 1.00 95.31 196 ASN A CA 1
ATOM 1587 C C . ASN A 1 196 ? -61.556 -2.156 82.896 1.00 95.31 196 ASN A C 1
ATOM 1589 O O . ASN A 1 196 ? -61.972 -1.898 84.026 1.00 95.31 196 ASN A O 1
ATOM 1593 N N . GLU A 1 197 ? -62.312 -1.967 81.812 1.00 95.69 197 GLU A N 1
ATOM 1594 C CA . GLU A 1 197 ? -63.715 -1.540 81.865 1.00 95.69 197 GLU A CA 1
ATOM 1595 C C . GLU A 1 197 ? -64.601 -2.593 82.542 1.00 95.69 197 GLU A C 1
ATOM 1597 O O . GLU A 1 197 ? -65.406 -2.247 83.408 1.00 95.69 197 GLU A O 1
ATOM 1602 N N . PHE A 1 198 ? -64.407 -3.876 82.228 1.00 94.31 198 PHE A N 1
ATOM 1603 C CA . PHE A 1 198 ? -65.117 -4.978 82.874 1.00 94.31 198 PHE A CA 1
ATOM 1604 C C . PHE A 1 198 ? -64.812 -5.047 84.372 1.00 94.31 198 PHE A C 1
ATOM 1606 O O . PHE A 1 198 ? -65.732 -5.092 85.183 1.00 94.31 198 PHE A O 1
ATOM 1613 N N . GLN A 1 199 ? -63.537 -4.948 84.756 1.00 94.12 199 GLN A N 1
ATOM 1614 C CA . GLN A 1 199 ? -63.129 -4.886 86.163 1.00 94.12 199 GLN A CA 1
ATOM 1615 C C . GLN A 1 199 ? -63.765 -3.696 86.893 1.00 94.12 199 GLN A C 1
ATOM 1617 O O . GLN A 1 199 ? -64.224 -3.827 88.027 1.00 94.12 199 GLN A O 1
ATOM 1622 N N . LYS A 1 200 ? -63.843 -2.526 86.246 1.00 95.19 200 LYS A N 1
ATOM 1623 C CA . LYS A 1 200 ? -64.527 -1.355 86.810 1.00 95.19 200 LYS A CA 1
ATOM 1624 C C . LYS A 1 200 ? -66.018 -1.627 87.030 1.00 95.19 200 LYS A C 1
ATOM 1626 O O . LYS A 1 200 ? -66.542 -1.281 88.090 1.00 95.19 200 LYS A O 1
ATOM 1631 N N . LEU A 1 201 ? -66.686 -2.260 86.064 1.00 95.00 201 LEU A N 1
ATOM 1632 C CA . LEU A 1 201 ? -68.086 -2.669 86.189 1.00 95.00 201 LEU A CA 1
ATOM 1633 C C . LEU A 1 201 ? -68.281 -3.701 87.307 1.00 95.00 201 LEU A C 1
ATOM 1635 O O . LEU A 1 201 ? -69.244 -3.588 88.060 1.00 95.00 201 LEU A O 1
ATOM 1639 N N . GLU A 1 202 ? -67.383 -4.674 87.463 1.00 92.19 202 GLU A N 1
ATOM 1640 C CA . GLU A 1 202 ? -67.430 -5.650 88.560 1.00 92.19 202 GLU A CA 1
ATOM 1641 C C . GLU A 1 202 ? -67.331 -4.978 89.929 1.00 92.19 202 GLU A C 1
ATOM 1643 O O . GLU A 1 202 ? -68.149 -5.261 90.803 1.00 92.19 202 GLU A O 1
ATOM 1648 N N . ILE A 1 203 ? -66.388 -4.046 90.106 1.00 94.12 203 ILE A N 1
ATOM 1649 C CA . ILE A 1 203 ? -66.253 -3.268 91.347 1.00 94.12 203 ILE A CA 1
ATOM 1650 C C . ILE A 1 203 ? -67.542 -2.487 91.628 1.00 94.12 203 ILE A C 1
ATOM 1652 O O . ILE A 1 203 ? -68.043 -2.485 92.753 1.00 94.12 203 ILE A O 1
ATOM 1656 N N . GLU A 1 204 ? -68.122 -1.853 90.607 1.00 94.44 204 GLU A N 1
ATOM 1657 C CA . GLU A 1 204 ? -69.382 -1.126 90.750 1.00 94.44 204 GLU A CA 1
ATOM 1658 C C . GLU A 1 204 ? -70.546 -2.054 91.134 1.00 94.44 204 GLU A C 1
ATOM 1660 O O . GLU A 1 204 ? -71.349 -1.720 92.013 1.00 94.44 204 GLU A O 1
ATOM 1665 N N . ARG A 1 205 ? -70.633 -3.239 90.520 1.00 95.31 205 ARG A N 1
ATOM 1666 C CA . ARG A 1 205 ? -71.635 -4.260 90.853 1.00 95.31 205 ARG A CA 1
ATOM 1667 C C . ARG A 1 205 ? -71.455 -4.788 92.267 1.00 95.31 205 ARG A C 1
ATOM 1669 O O . ARG A 1 205 ? -72.445 -4.907 92.985 1.00 95.31 205 ARG A O 1
ATOM 1676 N N . LEU A 1 206 ? -70.223 -5.037 92.697 1.00 93.62 206 LEU A N 1
ATOM 1677 C CA . LEU A 1 206 ? -69.921 -5.464 94.058 1.00 93.62 206 LEU A CA 1
ATOM 1678 C C . LEU A 1 206 ? -70.339 -4.390 95.071 1.00 93.62 206 LEU A C 1
ATOM 1680 O O . LEU A 1 206 ? -71.043 -4.691 96.030 1.00 93.62 206 LEU A O 1
ATOM 1684 N N . ALA A 1 207 ? -70.044 -3.116 94.797 1.00 92.31 207 ALA A N 1
ATOM 1685 C CA . ALA A 1 207 ? -70.492 -1.999 95.628 1.00 92.31 207 ALA A CA 1
ATOM 1686 C C . ALA A 1 207 ? -72.028 -1.851 95.664 1.00 92.31 207 ALA A C 1
ATOM 1688 O O . ALA A 1 207 ? -72.594 -1.406 96.666 1.00 92.31 207 ALA A O 1
ATOM 1689 N N . GLN A 1 208 ? -72.737 -2.188 94.580 1.00 92.75 208 GLN A N 1
ATOM 1690 C CA . GLN A 1 208 ? -74.205 -2.271 94.583 1.00 92.75 208 GLN A CA 1
ATOM 1691 C C . GLN A 1 208 ? -74.697 -3.421 95.473 1.00 92.75 208 GLN A C 1
ATOM 1693 O O . GLN A 1 208 ? -75.622 -3.214 96.258 1.00 92.75 208 GLN A O 1
ATOM 1698 N N . ILE A 1 209 ? -74.067 -4.597 95.387 1.00 90.81 209 ILE A N 1
ATOM 1699 C CA . ILE A 1 209 ? -74.391 -5.762 96.223 1.00 90.81 209 ILE A CA 1
ATOM 1700 C C . ILE A 1 209 ? -74.162 -5.438 97.699 1.00 90.81 209 ILE A C 1
ATOM 1702 O O . ILE A 1 209 ? -75.068 -5.647 98.497 1.00 90.81 209 ILE A O 1
ATOM 1706 N N . GLU A 1 210 ? -73.017 -4.861 98.063 1.00 91.69 210 GLU A N 1
ATOM 1707 C CA . GLU A 1 210 ? -72.737 -4.466 99.447 1.00 91.69 210 GLU A CA 1
ATOM 1708 C C . GLU A 1 210 ? -73.752 -3.449 99.974 1.00 91.69 210 GLU A C 1
ATOM 1710 O O . GLU A 1 210 ? -74.212 -3.552 101.107 1.00 91.69 210 GLU A O 1
ATOM 1715 N N . ARG A 1 211 ? -74.130 -2.447 99.168 1.00 91.81 211 ARG A N 1
ATOM 1716 C CA . ARG A 1 211 ? -75.183 -1.494 99.555 1.00 91.81 211 ARG A CA 1
ATOM 1717 C C . ARG A 1 211 ? -76.517 -2.199 99.791 1.00 91.81 211 ARG A C 1
ATOM 1719 O O . ARG A 1 211 ? -77.187 -1.897 100.774 1.00 91.81 211 ARG A O 1
ATOM 1726 N N . ALA A 1 212 ? -76.888 -3.138 98.923 1.00 89.12 212 ALA A N 1
ATOM 1727 C CA . ALA A 1 212 ? -78.096 -3.936 99.096 1.00 89.12 212 ALA A CA 1
ATOM 1728 C C . ALA A 1 212 ? -78.021 -4.820 100.352 1.00 89.12 212 ALA A C 1
ATOM 1730 O O . ALA A 1 212 ? -78.996 -4.894 101.091 1.00 89.12 212 ALA A O 1
ATOM 1731 N N . GLN A 1 213 ? -76.868 -5.431 100.635 1.00 88.94 213 GLN A N 1
ATOM 1732 C CA . GLN A 1 213 ? -76.633 -6.204 101.857 1.00 88.94 213 GLN A CA 1
ATOM 1733 C C . GLN A 1 213 ? -76.759 -5.332 103.107 1.00 88.94 213 GLN A C 1
ATOM 1735 O O . GLN A 1 213 ? -77.503 -5.705 104.004 1.00 88.94 213 GLN A O 1
ATOM 1740 N N . ARG A 1 214 ? -76.144 -4.139 103.139 1.00 86.81 214 ARG A N 1
ATOM 1741 C CA . ARG A 1 214 ? -76.297 -3.188 104.257 1.00 86.81 214 ARG A CA 1
ATOM 1742 C C . ARG A 1 214 ? -77.754 -2.775 104.474 1.00 86.81 214 ARG A C 1
ATOM 1744 O O . ARG A 1 214 ? -78.179 -2.650 105.614 1.00 86.81 214 ARG A O 1
ATOM 1751 N N . LEU A 1 215 ? -78.530 -2.574 103.404 1.00 84.12 215 LEU A N 1
ATOM 1752 C CA . LEU A 1 215 ? -79.971 -2.303 103.517 1.00 84.12 215 LEU A CA 1
ATOM 1753 C C . LEU A 1 215 ? -80.725 -3.495 104.107 1.00 84.12 215 LEU A C 1
ATOM 1755 O O . LEU A 1 215 ? -81.575 -3.313 104.969 1.00 84.12 215 LEU A O 1
ATOM 1759 N N . VAL A 1 216 ? -80.414 -4.709 103.651 1.00 83.12 216 VAL A N 1
ATOM 1760 C CA . VAL A 1 216 ? -80.995 -5.939 104.197 1.00 83.12 216 VAL A CA 1
ATOM 1761 C C . VAL A 1 216 ? -80.644 -6.090 105.676 1.00 83.12 216 VAL A C 1
ATOM 1763 O O . VAL A 1 216 ? -81.521 -6.393 106.474 1.00 83.12 216 VAL A O 1
ATOM 1766 N N . GLU A 1 217 ? -79.398 -5.832 106.057 1.00 82.06 217 GLU A N 1
ATOM 1767 C CA . GLU A 1 217 ? -78.926 -5.915 107.438 1.00 82.06 217 GLU A CA 1
ATOM 1768 C C . GLU A 1 217 ? -79.547 -4.834 108.329 1.00 82.06 217 GLU A C 1
ATOM 1770 O O . GLU A 1 217 ? -80.024 -5.145 109.413 1.00 82.06 217 GLU A O 1
ATOM 1775 N N . SER A 1 218 ? -79.672 -3.598 107.835 1.00 81.00 218 SER A N 1
ATOM 1776 C CA . SER A 1 218 ? -80.431 -2.533 108.503 1.00 81.00 218 SER A CA 1
ATOM 1777 C C . SER A 1 218 ? -81.891 -2.921 108.709 1.00 81.00 218 SER A C 1
ATOM 1779 O O . SER A 1 218 ? -82.429 -2.696 109.787 1.00 81.00 218 SER A O 1
ATOM 1781 N N . LEU A 1 219 ? -82.530 -3.522 107.701 1.00 78.44 219 LEU A N 1
ATOM 1782 C CA . LEU A 1 219 ? -83.883 -4.044 107.853 1.00 78.44 219 LEU A CA 1
ATOM 1783 C C . LEU A 1 219 ? -83.910 -5.127 108.937 1.00 78.44 219 LEU A C 1
ATOM 1785 O O . LEU A 1 219 ? -84.790 -5.085 109.784 1.00 78.44 219 LEU A O 1
ATOM 1789 N N . TYR A 1 220 ? -82.956 -6.063 108.960 1.00 71.38 220 TYR A N 1
ATOM 1790 C CA . TYR A 1 220 ? -82.866 -7.076 110.020 1.00 71.38 220 TYR A CA 1
ATOM 1791 C C . TYR A 1 220 ? -82.640 -6.475 111.420 1.00 71.38 220 TYR A C 1
ATOM 1793 O O . TYR A 1 220 ? -83.238 -6.958 112.374 1.00 71.38 220 TYR A O 1
ATOM 1801 N N . SER A 1 221 ? -81.861 -5.401 111.568 1.00 70.62 221 SER A N 1
ATOM 1802 C CA . SER A 1 221 ? -81.747 -4.689 112.851 1.00 70.62 221 SER A CA 1
ATOM 1803 C C . SER A 1 221 ? -83.051 -3.988 113.255 1.00 70.62 221 SER A C 1
ATOM 1805 O O . SER A 1 221 ? -83.420 -4.031 114.425 1.00 70.62 221 SER A O 1
ATOM 1807 N N . ASP A 1 222 ? -83.797 -3.411 112.306 1.00 69.12 222 ASP A N 1
ATOM 1808 C CA . ASP A 1 222 ? -85.149 -2.890 112.569 1.00 69.12 222 ASP A CA 1
ATOM 1809 C C . ASP A 1 222 ? -86.121 -4.012 112.989 1.00 69.12 222 ASP A C 1
ATOM 1811 O O . ASP A 1 222 ? -87.042 -3.784 113.775 1.00 69.12 222 ASP A O 1
ATOM 1815 N N . TRP A 1 223 ? -85.908 -5.241 112.505 1.00 65.69 223 TRP A N 1
ATOM 1816 C CA . TRP A 1 223 ? -86.648 -6.433 112.932 1.00 65.69 223 TRP A CA 1
ATOM 1817 C C . TRP A 1 223 ? -86.361 -6.829 114.393 1.00 65.69 223 TRP A C 1
ATOM 1819 O O . TRP A 1 223 ? -87.278 -7.301 115.068 1.00 65.69 223 TRP A O 1
ATOM 1829 N N . ASP A 1 224 ? -85.149 -6.598 114.906 1.00 60.22 224 ASP A N 1
ATOM 1830 C CA . ASP A 1 224 ? -84.779 -6.861 116.310 1.00 60.22 224 ASP A CA 1
ATOM 1831 C C . ASP A 1 224 ? -85.329 -5.807 117.295 1.00 60.22 224 ASP A C 1
ATOM 1833 O O . ASP A 1 224 ? -85.359 -6.038 118.504 1.00 60.22 224 ASP A O 1
ATOM 1837 N N . LEU A 1 225 ? -85.830 -4.672 116.793 1.00 61.28 225 LEU A N 1
ATOM 1838 C CA . LEU A 1 225 ? -86.540 -3.649 117.574 1.00 61.28 225 LEU A CA 1
ATOM 1839 C C . LEU A 1 225 ? -88.038 -3.951 117.750 1.00 61.28 225 LEU A C 1
ATOM 1841 O O . LEU A 1 225 ? -88.776 -3.140 118.316 1.00 61.28 225 LEU A O 1
ATOM 1845 N N . LEU A 1 226 ? -88.517 -5.102 117.270 1.00 62.03 226 LEU A N 1
ATOM 1846 C CA . LEU A 1 226 ? -89.910 -5.491 117.452 1.00 62.03 226 LEU A CA 1
ATOM 1847 C C . LEU A 1 226 ? -90.204 -5.819 118.920 1.00 62.03 226 LEU A C 1
ATOM 1849 O O . LEU A 1 226 ? -89.422 -6.502 119.587 1.00 62.03 226 LEU A O 1
ATOM 1853 N N . PRO A 1 227 ? -91.360 -5.374 119.437 1.00 62.19 227 PRO A N 1
ATOM 1854 C CA . PRO A 1 227 ? -91.675 -5.543 120.838 1.00 62.19 227 PRO A CA 1
ATOM 1855 C C . PRO A 1 227 ? -91.822 -7.042 121.169 1.00 62.19 227 PRO A C 1
ATOM 1857 O O . PRO A 1 227 ? -92.379 -7.811 120.372 1.00 62.19 227 PRO A O 1
ATOM 1860 N N . PRO A 1 228 ? -91.320 -7.489 122.336 1.00 65.19 228 PRO A N 1
ATOM 1861 C CA . PRO A 1 228 ? -91.293 -8.898 122.702 1.00 65.19 228 PRO A CA 1
ATOM 1862 C C . PRO A 1 228 ? -92.709 -9.474 122.737 1.00 65.19 228 PRO A C 1
ATOM 1864 O O . PRO A 1 228 ? -93.672 -8.801 123.103 1.00 65.19 228 PRO A O 1
ATOM 1867 N N . LYS A 1 229 ? -92.839 -10.750 122.365 1.00 65.00 229 LYS A N 1
ATOM 1868 C CA . LYS A 1 229 ? -94.126 -11.455 122.225 1.00 65.00 229 LYS A CA 1
ATOM 1869 C C . LYS A 1 229 ? -94.963 -11.489 123.518 1.00 65.00 229 LYS A C 1
ATOM 1871 O O . LYS A 1 229 ? -96.177 -11.679 123.459 1.00 65.00 229 LYS A O 1
ATOM 1876 N N . THR A 1 230 ? -94.333 -11.295 124.673 1.00 64.62 230 THR A N 1
ATOM 1877 C CA . THR A 1 230 ? -94.953 -11.358 126.001 1.00 64.62 230 THR A CA 1
ATOM 1878 C C . THR A 1 230 ? -94.444 -10.215 126.879 1.00 64.62 230 THR A C 1
ATOM 1880 O O . THR A 1 230 ? -93.237 -9.980 126.928 1.00 64.62 230 THR A O 1
ATOM 1883 N N . ILE A 1 231 ? -95.347 -9.526 127.576 1.00 63.50 231 ILE A N 1
ATOM 1884 C CA . ILE A 1 231 ? -95.056 -8.419 128.506 1.00 63.50 231 ILE A CA 1
ATOM 1885 C C . ILE A 1 231 ? -95.592 -8.766 129.904 1.00 63.50 231 ILE A C 1
ATOM 1887 O O . ILE A 1 231 ? -96.542 -9.538 130.026 1.00 63.50 231 ILE A O 1
ATOM 1891 N N . LYS A 1 232 ? -94.966 -8.257 130.972 1.00 62.75 232 LYS A N 1
ATOM 1892 C CA . LYS A 1 232 ? -95.428 -8.493 132.355 1.00 62.75 232 LYS A CA 1
ATOM 1893 C C . LYS A 1 232 ? -96.693 -7.676 132.633 1.00 62.75 232 LYS A C 1
ATOM 1895 O O . LYS A 1 232 ? -96.735 -6.504 132.269 1.00 62.75 232 LYS A O 1
ATOM 1900 N N . ASP A 1 233 ? -97.696 -8.294 133.252 1.00 63.75 233 ASP A N 1
ATOM 1901 C CA . ASP A 1 233 ? -98.986 -7.662 133.550 1.00 63.75 233 ASP A CA 1
ATOM 1902 C C . ASP A 1 233 ? -98.859 -6.653 134.704 1.00 63.75 233 ASP A C 1
ATOM 1904 O O . ASP A 1 233 ? -98.476 -7.019 135.817 1.00 63.75 233 ASP A O 1
ATOM 1908 N N . SER A 1 234 ? -99.144 -5.377 134.435 1.00 64.81 234 SER A N 1
ATOM 1909 C CA . SER A 1 234 ? -99.037 -4.286 135.410 1.00 64.81 234 SER A CA 1
ATOM 1910 C C . SER A 1 234 ? -100.246 -4.156 136.340 1.00 64.81 234 SER A C 1
ATOM 1912 O O . SER A 1 234 ? -100.159 -3.431 137.329 1.00 64.81 234 SER A O 1
ATOM 1914 N N . GLU A 1 235 ? -101.365 -4.827 136.048 1.00 61.56 235 GLU A N 1
ATOM 1915 C CA . GLU A 1 235 ? -102.629 -4.674 136.787 1.00 61.56 235 GLU A CA 1
ATOM 1916 C C . GLU A 1 235 ? -102.840 -5.754 137.868 1.00 61.56 235 GLU A C 1
ATOM 1918 O O . GLU A 1 235 ? -103.775 -5.669 138.669 1.00 61.56 235 GLU A O 1
ATOM 1923 N N . ALA A 1 236 ? -101.979 -6.773 137.914 1.00 64.19 236 ALA A N 1
ATOM 1924 C CA . ALA A 1 236 ? -102.099 -7.877 138.856 1.00 64.19 236 ALA A CA 1
ATOM 1925 C C . ALA A 1 236 ? -101.664 -7.450 140.275 1.00 64.19 236 ALA A C 1
ATOM 1927 O O . ALA A 1 236 ? -100.531 -7.024 140.495 1.00 64.19 236 ALA A O 1
ATOM 1928 N N . LYS A 1 237 ? -102.572 -7.572 141.252 1.00 59.12 237 LYS A N 1
ATOM 1929 C CA . LYS A 1 237 ? -102.314 -7.316 142.679 1.00 59.12 237 LYS A CA 1
ATOM 1930 C C . LYS A 1 237 ? -102.411 -8.607 143.486 1.00 59.12 237 LYS A C 1
ATOM 1932 O O . LYS A 1 237 ? -103.305 -9.419 143.258 1.00 59.12 237 LYS A O 1
ATOM 1937 N N . LYS A 1 238 ? -101.500 -8.752 144.447 1.00 57.38 238 LYS A N 1
ATOM 1938 C CA . LYS A 1 238 ? -101.440 -9.854 145.412 1.00 57.38 238 LYS A CA 1
ATOM 1939 C C . LYS A 1 238 ? -102.674 -9.829 146.336 1.00 57.38 238 LYS A C 1
ATOM 1941 O O . LYS A 1 238 ? -103.059 -8.756 146.798 1.00 57.38 238 LYS A O 1
ATOM 1946 N N . LEU A 1 239 ? -103.311 -10.985 146.544 1.00 59.47 239 LEU A N 1
ATOM 1947 C CA . LEU A 1 239 ? -104.525 -11.148 147.363 1.00 59.47 239 LEU A CA 1
ATOM 1948 C C . LEU A 1 239 ? -104.182 -11.261 148.861 1.00 59.47 239 LEU A C 1
ATOM 1950 O O . LEU A 1 239 ? -103.085 -11.685 149.208 1.00 59.47 239 LEU A O 1
ATOM 1954 N N . GLU A 1 240 ? -105.117 -10.860 149.728 1.00 57.12 240 GLU A N 1
ATOM 1955 C CA . GLU A 1 240 ? -104.878 -10.554 151.154 1.00 57.12 240 GLU A CA 1
ATOM 1956 C C . GLU A 1 240 ? -104.581 -11.773 152.051 1.00 57.12 240 GLU A C 1
ATOM 1958 O O . GLU A 1 240 ? -104.003 -11.602 153.117 1.00 57.12 240 GLU A O 1
ATOM 1963 N N . ASP A 1 241 ? -104.857 -12.995 151.583 1.00 58.22 241 ASP A N 1
ATOM 1964 C CA . ASP A 1 241 ? -104.530 -14.250 152.288 1.00 58.22 241 ASP A CA 1
ATOM 1965 C C . ASP A 1 241 ? -103.197 -14.885 151.825 1.00 58.22 241 ASP A C 1
ATOM 1967 O O . ASP A 1 241 ? -102.947 -16.058 152.085 1.00 58.22 241 ASP A O 1
ATOM 1971 N N . TRP A 1 242 ? -102.344 -14.149 151.099 1.00 65.81 242 TRP A N 1
ATOM 1972 C CA . TRP A 1 242 ? -101.074 -14.676 150.582 1.00 65.81 242 TRP A CA 1
ATOM 1973 C C . TRP A 1 242 ? -99.919 -14.463 151.565 1.00 65.81 242 TRP A C 1
ATOM 1975 O O . TRP A 1 242 ? -99.451 -13.333 151.753 1.00 65.81 242 TRP A O 1
ATOM 1985 N N . ASP A 1 243 ? -99.405 -15.566 152.107 1.00 62.66 243 ASP A N 1
ATOM 1986 C CA . ASP A 1 243 ? -98.288 -15.610 153.051 1.00 62.66 243 ASP A CA 1
ATOM 1987 C C . ASP A 1 243 ? -96.966 -15.923 152.323 1.00 62.66 243 ASP A C 1
ATOM 1989 O O . ASP A 1 243 ? -96.783 -17.002 151.759 1.00 62.66 243 ASP A O 1
ATOM 1993 N N . ASP A 1 244 ? -96.033 -14.964 152.298 1.00 68.06 244 ASP A N 1
ATOM 1994 C CA . ASP A 1 244 ? -94.738 -15.119 151.611 1.00 68.06 244 ASP A CA 1
ATOM 1995 C C . ASP A 1 244 ? -93.847 -16.223 152.224 1.00 68.06 244 ASP A C 1
ATOM 1997 O O . ASP A 1 244 ? -92.898 -16.653 151.565 1.00 68.06 244 ASP A O 1
ATOM 2001 N N . GLU A 1 245 ? -94.137 -16.701 153.445 1.00 67.62 245 GLU A N 1
ATOM 2002 C CA . GLU A 1 245 ? -93.374 -17.771 154.112 1.00 67.62 245 GLU A CA 1
ATOM 2003 C C . GLU A 1 245 ? -93.778 -19.193 153.669 1.00 67.62 245 GLU A C 1
ATOM 2005 O O . GLU A 1 245 ? -92.918 -20.078 153.654 1.00 67.62 245 GLU A O 1
ATOM 2010 N N . GLU A 1 246 ? -95.029 -19.415 153.239 1.00 66.50 246 GLU A N 1
ATOM 2011 C CA . GLU A 1 246 ? -95.500 -20.710 152.703 1.00 66.50 246 GLU A CA 1
ATOM 2012 C C . GLU A 1 246 ? -95.606 -20.726 151.160 1.00 66.50 246 GLU A C 1
ATOM 2014 O O . GLU A 1 246 ? -95.324 -21.761 150.551 1.00 66.50 246 GLU A O 1
ATOM 2019 N N . ASP A 1 247 ? -95.925 -19.595 150.505 1.00 63.25 247 ASP A N 1
ATOM 2020 C CA . ASP A 1 247 ? -96.231 -19.535 149.057 1.00 63.25 247 ASP A CA 1
ATOM 2021 C C . ASP A 1 247 ? -95.130 -18.901 148.169 1.00 63.25 247 ASP A C 1
ATOM 2023 O O . ASP A 1 247 ? -95.202 -18.967 146.936 1.00 63.25 247 ASP A O 1
ATOM 2027 N N . GLY A 1 248 ? -94.081 -18.319 148.764 1.00 66.12 248 GLY A N 1
ATOM 2028 C CA . GLY A 1 248 ? -92.940 -17.719 148.056 1.00 66.12 248 GLY A CA 1
ATOM 2029 C C . GLY A 1 248 ? -93.213 -16.356 147.393 1.00 66.12 248 GLY A C 1
ATOM 2030 O O . GLY A 1 248 ? -94.357 -15.939 147.200 1.00 66.12 248 GLY A O 1
ATOM 2031 N N . GLU A 1 249 ? -92.131 -15.642 147.039 1.00 62.03 249 GLU A N 1
ATOM 2032 C CA . GLU A 1 249 ? -92.181 -14.261 146.528 1.00 62.03 249 GLU A CA 1
ATOM 2033 C C . GLU A 1 249 ? -92.987 -14.171 145.219 1.00 62.03 249 GLU A C 1
ATOM 2035 O O . GLU A 1 249 ? -92.610 -14.701 144.168 1.00 62.03 249 GLU A O 1
ATOM 2040 N N . TRP A 1 250 ? -94.132 -13.494 145.291 1.00 64.50 250 TRP A N 1
ATOM 2041 C CA . TRP A 1 250 ? -95.069 -13.390 144.178 1.00 64.50 250 TRP A CA 1
ATOM 2042 C C . TRP A 1 250 ? -94.457 -12.661 142.965 1.00 64.50 250 TRP A C 1
ATOM 2044 O O . TRP A 1 250 ? -93.928 -11.554 143.084 1.00 64.50 250 TRP A O 1
ATOM 2054 N N . THR A 1 251 ? -94.596 -13.238 141.760 1.00 57.06 251 THR A N 1
ATOM 2055 C CA . THR A 1 251 ? -94.231 -12.586 140.487 1.00 57.06 251 THR A CA 1
ATOM 2056 C C . THR A 1 251 ? -95.439 -12.463 139.558 1.00 57.06 251 THR A C 1
ATOM 2058 O O . THR A 1 251 ? -96.212 -13.404 139.385 1.00 57.06 251 THR A O 1
ATOM 2061 N N . ALA A 1 252 ? -95.606 -11.284 138.949 1.00 62.12 252 ALA A N 1
ATOM 2062 C CA . ALA A 1 252 ? -96.758 -10.986 138.101 1.00 62.12 252 ALA A CA 1
ATOM 2063 C C . ALA A 1 252 ? -96.832 -11.907 136.859 1.00 62.12 252 ALA A C 1
ATOM 2065 O O . ALA A 1 252 ? -95.803 -12.126 136.202 1.00 62.12 252 ALA A O 1
ATOM 2066 N N . PRO A 1 253 ? -98.030 -12.404 136.485 1.00 68.69 253 PRO A N 1
ATOM 2067 C CA . PRO A 1 253 ? -98.224 -13.217 135.287 1.00 68.69 253 PRO A CA 1
ATOM 2068 C C . PRO A 1 253 ? -97.733 -12.501 134.023 1.00 68.69 253 PRO A C 1
ATOM 2070 O O . PRO A 1 253 ? -97.871 -11.287 133.870 1.00 68.69 253 PRO A O 1
ATOM 2073 N N . THR A 1 254 ? -97.153 -13.250 133.085 1.00 68.44 254 THR A N 1
ATOM 2074 C CA . THR A 1 254 ? -96.751 -12.687 131.786 1.00 68.44 254 THR A CA 1
ATOM 2075 C C . THR A 1 254 ? -97.915 -12.810 130.800 1.00 68.44 254 THR A C 1
ATOM 2077 O O . THR A 1 254 ? -98.368 -13.921 130.526 1.00 68.44 254 THR A O 1
ATOM 2080 N N . ILE A 1 255 ? -98.401 -11.691 130.257 1.00 66.88 255 ILE A N 1
ATOM 2081 C CA . ILE A 1 255 ? -99.507 -11.637 129.288 1.00 66.88 255 ILE A CA 1
ATOM 2082 C C . ILE A 1 255 ? -98.987 -11.480 127.852 1.00 66.88 255 ILE A C 1
ATOM 2084 O O . ILE A 1 255 ? -97.858 -11.046 127.604 1.00 66.88 255 ILE A O 1
ATOM 2088 N N . SER A 1 256 ? -99.811 -11.866 126.875 1.00 66.56 256 SER A N 1
ATOM 2089 C CA . SER A 1 256 ? -99.477 -11.702 125.454 1.00 66.56 256 SER A CA 1
ATOM 2090 C C . SER A 1 256 ? -99.438 -10.223 125.090 1.00 66.56 256 SER A C 1
ATOM 2092 O O . SER A 1 256 ? -100.375 -9.491 125.395 1.00 66.56 256 SER A O 1
ATOM 2094 N N . ASN A 1 257 ? -98.372 -9.790 124.420 1.00 67.06 257 ASN A N 1
ATOM 2095 C CA . ASN A 1 257 ? -98.230 -8.400 124.014 1.00 67.06 257 ASN A CA 1
ATOM 2096 C C . ASN A 1 257 ? -99.228 -8.058 122.885 1.00 67.06 257 ASN A C 1
ATOM 2098 O O . ASN A 1 257 ? -99.100 -8.622 121.793 1.00 67.06 257 ASN A O 1
ATOM 2102 N N . PRO A 1 258 ? -100.190 -7.140 123.096 1.00 69.88 258 PRO A N 1
ATOM 2103 C CA . PRO A 1 258 ? -101.184 -6.779 122.085 1.00 69.88 258 PRO A CA 1
ATOM 2104 C C . PRO A 1 258 ? -100.584 -6.114 120.833 1.00 69.88 258 PRO A C 1
ATOM 2106 O O . PRO A 1 258 ? -101.222 -6.122 119.780 1.00 69.88 258 PRO A O 1
ATOM 2109 N N . GLU A 1 259 ? -99.357 -5.584 120.899 1.00 66.12 259 GLU A N 1
ATOM 2110 C CA . GLU A 1 259 ? -98.678 -4.982 119.742 1.00 66.12 259 GLU A CA 1
ATOM 2111 C C . GLU A 1 259 ? -97.911 -5.991 118.863 1.00 66.12 259 GLU A C 1
ATOM 2113 O O . GLU A 1 259 ? -97.493 -5.659 117.750 1.00 66.12 259 GLU A O 1
ATOM 2118 N N . TYR A 1 260 ? -97.761 -7.250 119.293 1.00 70.19 260 TYR A N 1
ATOM 2119 C CA . TYR A 1 260 ? -97.048 -8.276 118.526 1.00 70.19 260 TYR A CA 1
ATOM 2120 C C . TYR A 1 260 ? -97.921 -8.871 117.402 1.00 70.19 260 TYR A C 1
ATOM 2122 O O . TYR A 1 260 ? -98.863 -9.623 117.648 1.00 70.19 260 TYR A O 1
ATOM 2130 N N . LYS A 1 261 ? -97.580 -8.596 116.133 1.00 64.75 261 LYS A N 1
ATOM 2131 C CA . LYS A 1 261 ? -98.386 -8.992 114.951 1.00 64.75 261 LYS A CA 1
ATOM 2132 C C . LYS A 1 261 ? -98.051 -10.361 114.324 1.00 64.75 261 LYS A C 1
ATOM 2134 O O . LYS A 1 261 ? -98.540 -10.664 113.235 1.00 64.75 261 LYS A O 1
ATOM 2139 N N . GLY A 1 262 ? -97.274 -11.210 115.004 1.00 64.88 262 GLY A N 1
ATOM 2140 C CA . GLY A 1 262 ? -96.900 -12.551 114.523 1.00 64.88 262 GLY A CA 1
ATOM 2141 C C . GLY A 1 262 ? -95.751 -12.566 113.496 1.00 64.88 262 GLY A C 1
ATOM 2142 O O . GLY A 1 262 ? -95.339 -11.513 113.011 1.00 64.88 262 GLY A O 1
ATOM 2143 N N . PRO A 1 263 ? -95.199 -13.750 113.154 1.00 61.16 263 PRO A N 1
ATOM 2144 C CA . PRO A 1 263 ? -94.108 -13.860 112.188 1.00 61.16 263 PRO A CA 1
ATOM 2145 C C . PRO A 1 263 ? -94.591 -13.470 110.787 1.00 61.16 263 PRO A C 1
ATOM 2147 O O . PRO A 1 263 ? -95.575 -14.008 110.271 1.00 61.16 263 PRO A O 1
ATOM 2150 N N . TRP A 1 264 ? -93.890 -12.532 110.158 1.00 66.06 264 TRP A N 1
ATOM 2151 C CA . TRP A 1 264 ? -94.225 -12.062 108.817 1.00 66.06 264 TRP A CA 1
ATOM 2152 C C . TRP A 1 264 ? -94.002 -13.137 107.755 1.00 66.06 264 TRP A C 1
ATOM 2154 O O . TRP A 1 264 ? -93.082 -13.949 107.836 1.00 66.06 264 TRP A O 1
ATOM 2164 N N . LYS A 1 265 ? -94.849 -13.119 106.720 1.00 57.62 265 LYS A N 1
ATOM 2165 C CA . LYS A 1 265 ? -94.702 -13.942 105.515 1.00 57.62 265 LYS A CA 1
ATOM 2166 C C . LYS A 1 265 ? -94.585 -13.035 104.285 1.00 57.62 265 LYS A C 1
ATOM 2168 O O . LYS A 1 265 ? -95.419 -12.139 104.127 1.00 57.62 265 LYS A O 1
ATOM 2173 N N . PRO A 1 266 ? -93.615 -13.276 103.385 1.00 65.62 266 PRO A N 1
ATOM 2174 C CA . PRO A 1 266 ? -93.439 -12.461 102.190 1.00 65.62 266 PRO A CA 1
ATOM 2175 C C . PRO A 1 266 ? -94.647 -12.542 101.256 1.00 65.62 266 PRO A C 1
ATOM 2177 O O . PRO A 1 266 ? -95.197 -13.617 101.001 1.00 65.62 266 PRO A O 1
ATOM 2180 N N . LYS A 1 267 ? -95.036 -11.395 100.691 1.00 67.62 267 LYS A N 1
ATOM 2181 C CA . LYS A 1 267 ? -96.042 -11.326 99.624 1.00 67.62 267 LYS A CA 1
ATOM 2182 C C . LYS A 1 267 ? -95.419 -11.838 98.323 1.00 67.62 267 LYS A C 1
ATOM 2184 O O . LYS A 1 267 ? -94.378 -11.347 97.897 1.00 67.62 267 LYS A O 1
ATOM 2189 N N . LYS A 1 268 ? -96.060 -12.808 97.663 1.00 70.69 268 LYS A N 1
ATOM 2190 C CA . LYS A 1 268 ? -95.650 -13.262 96.324 1.00 70.69 268 LYS A CA 1
ATOM 2191 C C . LYS A 1 268 ? -96.027 -12.194 95.294 1.00 70.69 268 LYS A C 1
ATOM 2193 O O . LYS A 1 268 ? -97.195 -12.070 94.937 1.00 70.69 268 LYS A O 1
ATOM 2198 N N . ILE A 1 269 ? -95.045 -11.429 94.828 1.00 74.06 269 ILE A N 1
ATOM 2199 C CA . ILE A 1 269 ? -95.208 -10.449 93.748 1.00 74.06 269 ILE A CA 1
ATOM 2200 C C . ILE A 1 269 ? -94.923 -11.163 92.420 1.00 74.06 269 ILE A C 1
ATOM 2202 O O . ILE A 1 269 ? -93.906 -11.842 92.288 1.00 74.06 269 ILE A O 1
ATOM 2206 N N . LYS A 1 270 ? -95.828 -11.054 91.436 1.00 70.75 270 LYS A N 1
ATOM 2207 C CA . LYS A 1 270 ? -95.585 -11.584 90.084 1.00 70.75 270 LYS A CA 1
ATOM 2208 C C . LYS A 1 270 ? -94.434 -10.796 89.457 1.00 70.75 270 LYS A C 1
ATOM 2210 O O . LYS A 1 270 ? -94.528 -9.579 89.371 1.00 70.75 270 LYS A O 1
ATOM 2215 N N . ASN A 1 271 ? -93.378 -11.479 89.019 1.00 71.00 271 ASN A N 1
ATOM 2216 C CA . ASN A 1 271 ? -92.288 -10.858 88.269 1.00 71.00 271 ASN A CA 1
ATOM 2217 C C . ASN A 1 271 ? -92.714 -10.699 86.793 1.00 71.00 271 ASN A C 1
ATOM 2219 O O . ASN A 1 271 ? -92.833 -11.719 86.110 1.00 71.00 271 ASN A O 1
ATOM 2223 N N . PRO A 1 272 ? -92.932 -9.470 86.285 1.00 79.31 272 PRO A N 1
ATOM 2224 C CA . PRO A 1 272 ? -93.299 -9.258 84.886 1.00 79.31 272 PRO A CA 1
ATOM 2225 C C . PRO A 1 272 ? -92.179 -9.639 83.903 1.00 79.31 272 PRO A C 1
ATOM 2227 O O . PRO A 1 272 ? -92.466 -9.930 82.750 1.00 79.31 272 PRO A O 1
ATOM 2230 N N . ASN A 1 273 ? -90.926 -9.722 84.366 1.00 74.56 273 ASN A N 1
ATOM 2231 C CA . ASN A 1 273 ? -89.761 -10.120 83.569 1.00 74.56 273 ASN A CA 1
ATOM 2232 C C . ASN A 1 273 ? -89.411 -11.612 83.713 1.00 74.56 273 ASN A C 1
ATOM 2234 O O . ASN A 1 273 ? -88.315 -12.031 83.342 1.00 74.56 273 ASN A O 1
ATOM 2238 N N . TYR A 1 274 ? -90.296 -12.437 84.283 1.00 79.06 274 TYR A N 1
ATOM 2239 C CA . TYR A 1 274 ? -90.047 -13.874 84.369 1.00 79.06 274 TYR A CA 1
ATOM 2240 C C . TYR A 1 274 ? -90.235 -14.538 82.998 1.00 79.06 274 TYR A C 1
ATOM 2242 O O . TYR A 1 274 ? -91.358 -14.801 82.577 1.00 79.06 274 TYR A O 1
ATOM 2250 N N . GLN A 1 275 ? -89.130 -14.851 82.321 1.00 73.69 275 GLN A N 1
ATOM 2251 C CA . GLN A 1 275 ? -89.116 -15.479 80.990 1.00 73.69 275 GLN A CA 1
ATOM 2252 C C . GLN A 1 275 ? -89.229 -17.022 81.028 1.00 73.69 275 GLN A C 1
ATOM 2254 O O . GLN A 1 275 ? -88.821 -17.708 80.095 1.00 73.69 275 GLN A O 1
ATOM 2259 N N . GLY A 1 276 ? -89.796 -17.593 82.099 1.00 79.00 276 GLY A N 1
ATOM 2260 C CA . GLY A 1 276 ? -89.881 -19.047 82.292 1.00 79.00 276 GLY A CA 1
ATOM 2261 C C . GLY A 1 276 ? -88.580 -19.671 82.812 1.00 79.00 276 GLY A C 1
ATOM 2262 O O . GLY A 1 276 ? -87.599 -18.981 83.088 1.00 79.00 276 GLY A O 1
ATOM 2263 N N . LYS A 1 277 ? -88.561 -21.001 82.991 1.00 77.81 277 LYS A N 1
ATOM 2264 C CA . LYS A 1 277 ? -87.311 -21.723 83.283 1.00 77.81 277 LYS A CA 1
ATOM 2265 C C . LYS A 1 277 ? -86.405 -21.608 82.057 1.00 77.81 277 LYS A C 1
ATOM 2267 O O . LYS A 1 277 ? -86.773 -22.104 80.994 1.00 77.81 277 LYS A O 1
ATOM 2272 N N . TRP A 1 278 ? -85.254 -20.958 82.217 1.00 79.31 278 TRP A N 1
ATOM 2273 C CA . TRP A 1 278 ? -84.250 -20.812 81.166 1.00 79.31 278 TRP A CA 1
ATOM 2274 C C . TRP A 1 278 ? -83.913 -22.175 80.543 1.00 79.31 278 TRP A C 1
ATOM 2276 O O . TRP A 1 278 ? -83.719 -23.161 81.258 1.00 79.31 278 TRP A O 1
ATOM 2286 N N . LYS A 1 279 ? -83.860 -22.225 79.212 1.00 76.75 279 LYS A N 1
ATOM 2287 C CA . LYS A 1 279 ? -83.356 -23.362 78.439 1.00 76.75 279 LYS A CA 1
ATOM 2288 C C . LYS A 1 279 ? -82.183 -22.867 77.604 1.00 76.75 279 LYS A C 1
ATOM 2290 O O . LYS A 1 279 ? -82.290 -21.813 76.982 1.00 76.75 279 LYS A O 1
ATOM 2295 N N . ALA A 1 280 ? -81.091 -23.625 77.599 1.00 71.81 280 ALA A N 1
ATOM 2296 C CA . ALA A 1 280 ? -79.930 -23.315 76.779 1.00 71.81 280 ALA A CA 1
ATOM 2297 C C . ALA A 1 280 ? -80.328 -23.282 75.289 1.00 71.81 280 ALA A C 1
ATOM 2299 O O . ALA A 1 280 ? -80.991 -24.221 74.836 1.00 71.81 280 ALA A O 1
ATOM 2300 N N . PRO A 1 281 ? -79.952 -22.238 74.530 1.00 77.44 281 PRO A N 1
ATOM 2301 C CA . PRO A 1 281 ? -80.086 -22.245 73.080 1.00 77.44 281 PRO A CA 1
ATOM 2302 C C . PRO A 1 281 ? -79.244 -23.385 72.500 1.00 77.44 281 PRO A C 1
ATOM 2304 O O . PRO A 1 281 ? -78.040 -23.449 72.744 1.00 77.44 281 PRO A O 1
ATOM 2307 N N . ILE A 1 282 ? -79.873 -24.286 71.747 1.00 76.81 282 ILE A N 1
ATOM 2308 C CA . ILE A 1 282 ? -79.157 -25.248 70.908 1.00 76.81 282 ILE A CA 1
ATOM 2309 C C . ILE A 1 282 ? -78.805 -24.478 69.636 1.00 76.81 282 ILE A C 1
ATOM 2311 O O . ILE A 1 282 ? -79.690 -24.156 68.848 1.00 76.81 282 ILE A O 1
ATOM 2315 N N . VAL A 1 283 ? -77.541 -24.081 69.499 1.00 75.62 283 VAL A N 1
ATOM 2316 C CA . VAL A 1 283 ? -77.021 -23.516 68.250 1.00 75.62 283 VAL A CA 1
ATOM 2317 C C . VAL A 1 283 ? -76.630 -24.695 67.372 1.00 75.62 283 VAL A C 1
ATOM 2319 O O . VAL A 1 283 ? -75.770 -25.483 67.767 1.00 75.62 283 VAL A O 1
ATOM 2322 N N . ASP A 1 284 ? -77.275 -24.833 66.216 1.00 74.75 284 ASP A N 1
ATOM 2323 C CA . ASP A 1 284 ? -76.891 -25.843 65.234 1.00 74.75 284 ASP A CA 1
ATOM 2324 C C . ASP A 1 284 ? -75.468 -25.560 64.743 1.00 74.75 284 ASP A C 1
ATOM 2326 O O . ASP A 1 284 ? -75.135 -24.450 64.320 1.00 74.75 284 ASP A O 1
ATOM 2330 N N . ASN A 1 285 ? -74.612 -26.576 64.832 1.00 69.00 285 ASN A N 1
ATOM 2331 C CA . ASN A 1 285 ? -73.264 -26.518 64.294 1.00 69.00 285 ASN A CA 1
ATOM 2332 C C . ASN A 1 285 ? -73.340 -26.675 62.769 1.00 69.00 285 ASN A C 1
ATOM 2334 O O . ASN A 1 285 ? -73.611 -27.769 62.280 1.00 69.00 285 ASN A O 1
ATOM 2338 N N . LEU A 1 286 ? -73.099 -25.590 62.028 1.00 71.69 286 LEU A N 1
ATOM 2339 C CA . LEU A 1 286 ? -73.150 -25.568 60.558 1.00 71.69 286 LEU A CA 1
ATOM 2340 C C . LEU A 1 286 ? -72.073 -26.442 59.880 1.00 71.69 286 LEU A C 1
ATOM 2342 O O . LEU A 1 286 ? -72.147 -26.627 58.671 1.00 71.69 286 LEU A O 1
ATOM 2346 N N . ASP A 1 287 ? -71.127 -27.010 60.638 1.00 66.00 287 ASP A N 1
ATOM 2347 C CA . ASP A 1 287 ? -70.038 -27.857 60.122 1.00 66.00 287 ASP A CA 1
ATOM 2348 C C . ASP A 1 287 ? -70.261 -29.378 60.269 1.00 66.00 287 ASP A C 1
ATOM 2350 O O . ASP A 1 287 ? -69.324 -30.156 60.099 1.00 66.00 287 ASP A O 1
ATOM 2354 N N . TYR A 1 288 ? -71.479 -29.848 60.561 1.00 61.00 288 TYR A N 1
ATOM 2355 C CA . TYR A 1 288 ? -71.811 -31.278 60.433 1.00 61.00 288 TYR A CA 1
ATOM 2356 C C . TYR A 1 288 ? -73.151 -31.486 59.718 1.00 61.00 288 TYR A C 1
ATOM 2358 O O . TYR A 1 288 ? -74.181 -31.745 60.343 1.00 61.00 288 TYR A O 1
ATOM 2366 N N . GLY A 1 289 ? -73.091 -31.396 58.388 1.00 56.75 289 GLY A N 1
ATOM 2367 C CA . GLY A 1 289 ? -74.093 -31.863 57.431 1.00 56.75 289 GLY A CA 1
ATOM 2368 C C . GLY A 1 289 ? -73.410 -32.310 56.148 1.00 56.75 289 GLY A C 1
ATOM 2369 O O . GLY A 1 289 ? -72.717 -31.461 55.551 1.00 56.75 289 GLY A O 1
#

Secondary structure (DSSP, 8-state):
--SSSHHHHHHHHHHHHHHHHHHHHHHHHHHHHHHHHHHHHHHHHHHHHHHHHHHHHHHHHHHHHHHHHHHHHHHHHHHHHHHHHHHHHHHHHHHHHHHHHHHHHHHHHHHHHHHHHHHHHHHHHHHHHHHHHHHHHHHHHHHHHHHHHHHHHHHHHHHHHHHHHHHHHHHHHHHHHHHHHHHHHHHHHHHHHHHHHHHHHHHHHHHHHHHHHHHHHHHHHHHHTSPPSEEE-SS----TT--HHHH-S--PPEEEPTT------------TT---S--------TT--

Foldseek 3Di:
DPDDCVVVVVVVVVVVVVVVVVVVVVVVVVVVVVVVVVVVVVVVVVVVVVVVVVVVVVVVVVVVVVVVVVVVVVVVVVVVVVVVVVVVVVVVVVVVVVVVVVVVVVVVVVVVVVVVVVVVVVVVVVVVVVVVVVVVVVVVVVVVVVVVVVVVVVVVVVVVVVVVVVVVVVVVVVVVVVVVVVVVVVVVVVVVVVVVVVVVVVVVVVVVVVVVVVVVVVVVVVVVVQDDQKDFDPPDDDDPPDDCVPRNDDGGDIHGDPRDPDDDDDDDDDDPPCPDDDDDDDDDDPPPD

Radius of gyration: 109.82 Å; chains: 1; bounding box: 219×42×299 Å

pLDDT: mean 86.11, std 15.32, range [44.31, 98.75]

Sequence (289 aa):
MKKASEECHTSEDESIKAEEDAAEWKWKYDIAVRETKAALEKVANVQERTNKETQLREDALREEFSSHLVVKEDEIKEKNKRIEYAEHCLTTLNLELKAADSKMQSYGTEISSLKLEIKVLVEKLENANAKAQSYDKEARILEQEKIHLEQKYQSEFERFTEVQERCNGSEKECKKATELADRARADAVSAQKEKNEFQKLEIERLAQIERAQRLVESLYSDWDLLPPKTIKDSEAKKLEDWDDEEDGEWTAPTISNPEYKGPWKPKKIKNPNYQGKWKAPIVDNLDYG

Organism: NCBI:txid1413687